Protein AF-A0A9P5NKL4-F1 (afdb_monomer_lite)

Secondary structure (DSSP, 8-state):
-HHHHHT--STT--HHHHHHHHHHHHS--GGGTTS-GGG---TTTB-----SSSS--HHHHHHHHHHHHTT-EE--SEE-HHHHHHSB-TTBTTS-THHHHHHTT-HHHHHHHHTS---BHHHHHHHHHGGG-TT--SSTT--SHHHHHHHSTTT--S-HHHHHHHHHHHHTTS-GGG-TT---HHHHHGGG------------EE-S-GGGGEE----

Structure (mmCIF, N/CA/C/O backbone):
data_AF-A0A9P5NKL4-F1
#
_entry.id   AF-A0A9P5NKL4-F1
#
loop_
_atom_site.group_PDB
_atom_site.id
_atom_site.type_symbol
_atom_site.label_atom_id
_atom_site.label_alt_id
_atom_site.label_comp_id
_atom_site.label_asym_id
_atom_site.label_entity_id
_atom_site.label_seq_id
_atom_site.pdbx_PDB_ins_code
_atom_site.Cartn_x
_atom_site.Cartn_y
_atom_site.Cartn_z
_atom_site.occupancy
_atom_site.B_iso_or_equiv
_atom_site.auth_seq_id
_atom_site.auth_comp_id
_atom_site.auth_asym_id
_atom_site.auth_atom_id
_atom_site.pdbx_PDB_model_num
ATOM 1 N N . MET A 1 1 ? -14.121 -7.138 21.836 1.00 72.50 1 MET A N 1
ATOM 2 C CA . MET A 1 1 ? -13.720 -5.715 21.702 1.00 72.50 1 MET A CA 1
ATOM 3 C C . MET A 1 1 ? -13.720 -5.328 20.224 1.00 72.50 1 MET A C 1
ATOM 5 O O . MET A 1 1 ? -13.020 -5.976 19.454 1.00 72.50 1 MET A O 1
ATOM 9 N N . TRP A 1 2 ? -14.503 -4.320 19.819 1.00 85.94 2 TRP A N 1
ATOM 10 C CA . TRP A 1 2 ? -14.729 -3.972 18.401 1.00 85.94 2 TRP A CA 1
ATOM 11 C C . TRP A 1 2 ? -13.451 -3.556 17.661 1.00 85.94 2 TRP A C 1
ATOM 13 O O . TRP A 1 2 ? -13.196 -4.057 16.573 1.00 85.94 2 TRP A O 1
ATOM 23 N N . LEU A 1 3 ? -12.602 -2.720 18.273 1.00 88.06 3 LEU A N 1
ATOM 24 C CA . LEU A 1 3 ? -11.351 -2.270 17.648 1.00 88.06 3 LEU A CA 1
ATOM 25 C C . LEU A 1 3 ? -10.392 -3.437 17.356 1.00 88.06 3 LEU A C 1
ATOM 27 O O . LEU A 1 3 ? -9.901 -3.548 16.242 1.00 88.06 3 LEU A O 1
ATOM 31 N N . LYS A 1 4 ? -10.195 -4.365 18.304 1.00 88.31 4 LYS A N 1
ATOM 32 C CA . LYS A 1 4 ? -9.363 -5.566 18.086 1.00 88.31 4 LYS A CA 1
ATOM 33 C C . LYS A 1 4 ? -9.866 -6.400 16.904 1.00 88.31 4 LYS A C 1
ATOM 35 O O . LYS A 1 4 ? -9.080 -6.883 16.104 1.00 88.31 4 LYS A O 1
ATOM 40 N N . SER A 1 5 ? -11.184 -6.552 16.795 1.00 90.62 5 SER A N 1
ATOM 41 C CA . SER A 1 5 ? -11.809 -7.311 15.713 1.00 90.62 5 SER A CA 1
ATOM 42 C C . SER A 1 5 ? -11.721 -6.591 14.359 1.00 90.62 5 SER A C 1
ATOM 44 O O . SER A 1 5 ? -11.570 -7.260 13.344 1.00 90.62 5 SER A O 1
ATOM 46 N N . TYR A 1 6 ? -11.748 -5.253 14.342 1.00 92.19 6 TYR A N 1
ATOM 47 C CA . TYR A 1 6 ? -11.542 -4.441 13.136 1.00 92.19 6 TYR A CA 1
ATOM 48 C C . TYR A 1 6 ? -10.116 -4.543 12.580 1.00 92.19 6 TYR A C 1
ATOM 50 O O . TYR A 1 6 ? -9.931 -4.611 11.365 1.00 92.19 6 TYR A O 1
ATOM 58 N N . LEU A 1 7 ? -9.124 -4.564 13.476 1.00 91.38 7 LEU A N 1
ATOM 59 C CA . LEU A 1 7 ? -7.700 -4.648 13.140 1.00 91.38 7 LEU A CA 1
ATOM 60 C C . LEU A 1 7 ? -7.249 -6.058 12.750 1.00 91.38 7 LEU A C 1
ATOM 62 O O . LEU A 1 7 ? -6.096 -6.235 12.374 1.00 91.38 7 LEU A O 1
ATOM 66 N N . ASN A 1 8 ? -8.130 -7.060 12.816 1.00 90.50 8 ASN A N 1
ATOM 67 C CA . ASN A 1 8 ? -7.831 -8.364 12.248 1.00 90.50 8 ASN A CA 1
ATOM 68 C C . ASN A 1 8 ? -7.873 -8.253 10.718 1.00 90.50 8 ASN A C 1
ATOM 70 O O . ASN A 1 8 ? -8.951 -8.205 10.127 1.00 90.50 8 ASN A O 1
ATOM 74 N N . LEU A 1 9 ? -6.696 -8.166 10.098 1.00 89.62 9 LEU A N 1
ATOM 75 C CA . LEU A 1 9 ? -6.522 -8.059 8.648 1.00 89.62 9 LEU A CA 1
ATOM 76 C C . LEU A 1 9 ? -6.227 -9.418 7.988 1.00 89.62 9 LEU A C 1
ATOM 78 O O . LEU A 1 9 ? -5.872 -9.461 6.815 1.00 89.62 9 LEU A O 1
ATOM 82 N N . GLY A 1 10 ? -6.366 -10.516 8.737 1.00 86.44 10 GLY A N 1
ATOM 83 C CA . GLY A 1 10 ? -6.168 -11.880 8.253 1.00 86.44 10 GLY A CA 1
ATOM 84 C C . GLY A 1 10 ? -7.418 -12.514 7.619 1.00 86.44 10 GLY A C 1
ATOM 85 O O . GLY A 1 10 ? -8.435 -11.849 7.419 1.00 86.44 10 GLY A O 1
ATOM 86 N N . PRO A 1 11 ? -7.388 -13.830 7.338 1.00 84.75 11 PRO A N 1
ATOM 87 C CA . PRO A 1 11 ? -8.492 -14.543 6.684 1.00 84.75 11 PRO A CA 1
ATOM 88 C C . PRO A 1 11 ? -9.769 -14.593 7.534 1.00 84.75 11 PRO A C 1
ATOM 90 O O . PRO A 1 11 ? -10.872 -14.671 7.007 1.00 84.75 11 PRO A O 1
ATOM 93 N N . THR A 1 12 ? -9.646 -14.486 8.858 1.00 87.88 12 THR A N 1
ATOM 94 C CA . THR A 1 12 ? -10.783 -14.452 9.790 1.00 87.88 12 THR A CA 1
ATOM 95 C C . THR A 1 12 ? -11.335 -13.034 9.989 1.00 87.88 12 THR A C 1
ATOM 97 O O . THR A 1 12 ? -11.923 -12.733 11.033 1.00 87.88 12 THR A O 1
ATOM 100 N N . ARG A 1 13 ? -11.081 -12.119 9.044 1.00 91.06 13 ARG A N 1
ATOM 101 C CA . ARG A 1 13 ? -11.544 -10.734 9.120 1.00 91.06 13 ARG A CA 1
ATOM 102 C C . ARG A 1 13 ? -13.072 -10.685 9.033 1.00 91.06 13 ARG A C 1
ATOM 104 O O . ARG A 1 13 ? -13.652 -11.212 8.085 1.00 91.06 13 ARG A O 1
ATOM 111 N N . PRO A 1 14 ? -13.757 -10.043 9.991 1.00 93.06 14 PRO A N 1
ATOM 112 C CA . PRO A 1 14 ? -15.211 -10.025 9.992 1.00 93.06 14 PRO A CA 1
ATOM 113 C C . PRO A 1 14 ? -15.770 -9.122 8.884 1.00 93.06 14 PRO A C 1
ATOM 115 O O . PRO A 1 14 ? -15.261 -8.029 8.634 1.00 93.06 14 PRO A O 1
ATOM 118 N N . ILE A 1 15 ? -16.894 -9.532 8.289 1.00 92.75 15 ILE A N 1
ATOM 119 C CA . ILE A 1 15 ? -17.558 -8.814 7.184 1.00 92.75 15 ILE A CA 1
ATOM 120 C C . ILE A 1 15 ? -17.882 -7.360 7.555 1.00 92.75 15 ILE A C 1
ATOM 122 O O . ILE A 1 15 ? -17.688 -6.452 6.750 1.00 92.75 15 ILE A O 1
ATOM 126 N N . TRP A 1 16 ? -18.318 -7.102 8.793 1.00 93.62 16 TRP A N 1
ATOM 127 C CA . TRP A 1 16 ? -18.639 -5.741 9.231 1.00 93.62 16 TRP A CA 1
ATOM 128 C C . TRP A 1 16 ? -17.426 -4.798 9.172 1.00 93.62 16 TRP A C 1
ATOM 130 O O . TRP A 1 16 ? -17.611 -3.600 8.971 1.00 93.62 16 TRP A O 1
ATOM 140 N N . ALA A 1 17 ? -16.195 -5.309 9.319 1.00 93.62 17 ALA A N 1
ATOM 141 C CA . ALA A 1 17 ? -14.984 -4.496 9.216 1.00 93.62 17 ALA A CA 1
ATOM 142 C C . ALA A 1 17 ? -14.711 -4.075 7.766 1.00 93.62 17 ALA A C 1
ATOM 144 O O . ALA A 1 17 ? -14.284 -2.946 7.541 1.00 93.62 17 ALA A O 1
ATOM 145 N N . LEU A 1 18 ? -15.037 -4.930 6.790 1.00 91.81 18 LEU A N 1
ATOM 146 C CA . LEU A 1 18 ? -14.994 -4.583 5.365 1.00 91.81 18 LEU A CA 1
ATOM 147 C C . LEU A 1 18 ? -16.028 -3.498 5.032 1.00 91.81 18 LEU A C 1
ATOM 149 O O . LEU A 1 18 ? -15.727 -2.531 4.335 1.00 91.81 18 LEU A O 1
ATOM 153 N N . VAL A 1 19 ? -17.236 -3.612 5.595 1.00 92.62 19 VAL A N 1
ATOM 154 C CA . VAL A 1 19 ? -18.270 -2.570 5.470 1.00 92.62 19 VAL A CA 1
ATOM 155 C C . VAL A 1 19 ? -17.802 -1.266 6.118 1.00 92.62 19 VAL A C 1
ATOM 157 O O . VAL A 1 19 ? -17.993 -0.189 5.553 1.00 92.62 19 VAL A O 1
ATOM 160 N N . ALA A 1 20 ? -17.155 -1.342 7.283 1.00 92.62 20 ALA A N 1
ATOM 161 C CA . ALA A 1 20 ? -16.597 -0.172 7.945 1.00 92.62 20 ALA A CA 1
ATOM 162 C C . ALA A 1 20 ? -15.514 0.509 7.093 1.00 92.62 20 ALA A C 1
ATOM 164 O O . ALA A 1 20 ? -15.568 1.729 6.952 1.00 92.62 20 ALA A O 1
ATOM 165 N N . ASP A 1 21 ? -14.600 -0.246 6.474 1.00 92.38 21 ASP A N 1
ATOM 166 C CA . ASP A 1 21 ? -13.607 0.302 5.536 1.00 92.38 21 ASP A CA 1
ATOM 167 C C . ASP A 1 21 ? -14.282 1.053 4.384 1.00 92.38 21 ASP A C 1
ATOM 169 O O . ASP A 1 21 ? -13.932 2.202 4.117 1.00 92.38 21 ASP A O 1
ATOM 173 N N . ALA A 1 22 ? -15.301 0.459 3.755 1.00 90.88 22 ALA A N 1
ATOM 174 C CA . ALA A 1 22 ? -16.032 1.094 2.659 1.00 90.88 22 ALA A CA 1
ATOM 175 C C . ALA A 1 22 ? -16.729 2.397 3.094 1.00 90.88 22 ALA A C 1
ATOM 177 O O . ALA A 1 22 ? -16.680 3.409 2.386 1.00 90.88 22 ALA A O 1
ATOM 178 N N . LEU A 1 23 ? -17.341 2.409 4.283 1.00 91.31 23 LEU A N 1
ATOM 179 C CA . LEU A 1 23 ? -17.976 3.606 4.843 1.00 91.31 23 LEU A CA 1
ATOM 180 C C . LEU A 1 23 ? -16.952 4.710 5.140 1.00 91.31 23 LEU A C 1
ATOM 182 O O . LEU A 1 23 ? -17.201 5.878 4.828 1.00 91.31 23 LEU A O 1
ATOM 186 N N . ILE A 1 24 ? -15.795 4.348 5.701 1.00 91.12 24 ILE A N 1
ATOM 187 C CA . ILE A 1 24 ? -14.698 5.285 5.970 1.00 91.12 24 ILE A CA 1
ATOM 188 C C . ILE A 1 24 ? -14.129 5.832 4.651 1.00 91.12 24 ILE A C 1
ATOM 190 O O . ILE A 1 24 ? -13.928 7.037 4.514 1.00 91.12 24 ILE A O 1
ATOM 194 N N . ALA A 1 25 ? -13.926 4.972 3.652 1.00 90.06 25 ALA A N 1
ATOM 195 C CA . ALA A 1 25 ? -13.400 5.344 2.342 1.00 90.06 25 ALA A CA 1
ATOM 196 C C . ALA A 1 25 ? -14.330 6.299 1.572 1.00 90.06 25 ALA A C 1
ATOM 198 O O . ALA A 1 25 ? -13.854 7.185 0.850 1.00 90.06 25 ALA A O 1
ATOM 199 N N . THR A 1 26 ? -15.646 6.140 1.741 1.00 88.19 26 THR A N 1
ATOM 200 C CA . THR A 1 26 ? -16.671 6.960 1.076 1.00 88.19 26 THR A CA 1
ATOM 201 C C . THR A 1 26 ? -16.794 8.351 1.702 1.00 88.19 26 THR A C 1
ATOM 203 O O . THR A 1 26 ? -17.019 9.333 0.994 1.00 88.19 26 THR A O 1
ATOM 206 N N . ASN A 1 27 ? -16.620 8.473 3.022 1.00 87.56 27 ASN A N 1
ATOM 207 C CA . ASN A 1 27 ? -16.827 9.733 3.740 1.00 87.56 27 ASN A CA 1
ATOM 208 C C . ASN A 1 27 ? -15.593 10.653 3.699 1.00 87.56 27 ASN A C 1
ATOM 210 O O . ASN A 1 27 ? -15.040 11.023 4.733 1.00 87.56 27 ASN A O 1
ATOM 214 N N . GLN A 1 28 ? -15.135 11.029 2.507 1.00 83.25 28 GLN A N 1
ATOM 215 C CA . GLN A 1 28 ? -13.923 11.835 2.342 1.00 83.25 28 GLN A CA 1
ATOM 216 C C . GLN A 1 28 ? -14.157 13.345 2.555 1.00 83.25 28 GLN A C 1
ATOM 218 O O . GLN A 1 28 ? -15.188 13.876 2.137 1.00 83.25 28 GLN A O 1
ATOM 223 N N . PRO A 1 29 ? -13.201 14.068 3.167 1.00 84.88 29 PRO A N 1
ATOM 224 C CA . PRO A 1 29 ? -13.222 15.524 3.197 1.00 84.88 29 PRO A CA 1
ATOM 225 C C . PRO A 1 29 ? -12.874 16.097 1.815 1.00 84.88 29 PRO A C 1
ATOM 227 O O . PRO A 1 29 ? -12.212 15.448 1.003 1.00 84.88 29 PRO A O 1
ATOM 230 N N . THR A 1 30 ? -13.246 17.354 1.566 1.00 82.25 30 THR A N 1
ATOM 231 C CA . THR A 1 30 ? -12.972 18.048 0.293 1.00 82.25 30 THR A CA 1
ATOM 232 C C . THR A 1 30 ? -11.483 18.052 -0.074 1.00 82.25 30 THR A C 1
ATOM 234 O O . THR A 1 30 ? -11.142 17.961 -1.250 1.00 82.25 30 THR A O 1
ATOM 237 N N . SER A 1 31 ? -10.591 18.086 0.922 1.00 81.50 31 SER A N 1
ATOM 238 C CA . SER A 1 31 ? -9.135 18.045 0.730 1.00 81.50 31 SER A CA 1
ATOM 239 C C . SER A 1 31 ? -8.618 16.741 0.112 1.00 81.50 31 SER A C 1
ATOM 241 O O . SER A 1 31 ? -7.522 16.729 -0.440 1.00 81.50 31 SER A O 1
ATOM 243 N N . GLU A 1 32 ? -9.383 15.650 0.194 1.00 83.56 32 GLU A N 1
ATOM 244 C CA . GLU A 1 32 ? -9.007 14.326 -0.319 1.00 83.56 32 GLU A CA 1
ATOM 245 C C . GLU A 1 32 ? -9.878 13.888 -1.505 1.00 83.56 32 GLU A C 1
ATOM 247 O O . GLU A 1 32 ? -9.898 12.715 -1.862 1.00 83.56 32 GLU A O 1
ATOM 252 N N . ARG A 1 33 ? -10.580 14.821 -2.165 1.00 79.38 33 ARG A N 1
ATOM 253 C CA . ARG A 1 33 ? -11.493 14.516 -3.283 1.00 79.38 33 ARG A CA 1
ATOM 254 C C . ARG A 1 33 ? -10.823 13.790 -4.458 1.00 79.38 33 ARG A C 1
ATOM 256 O O . ARG A 1 33 ? -11.497 13.065 -5.181 1.00 79.38 33 ARG A O 1
ATOM 263 N N . ASN A 1 34 ? -9.515 13.974 -4.624 1.00 80.94 34 ASN A N 1
ATOM 264 C CA . ASN A 1 34 ? -8.726 13.367 -5.698 1.00 80.94 34 ASN A CA 1
ATOM 265 C C . ASN A 1 34 ? -8.246 11.940 -5.376 1.00 80.94 34 ASN A C 1
ATOM 267 O O . ASN A 1 34 ? -7.600 11.320 -6.215 1.00 80.94 34 ASN A O 1
ATOM 27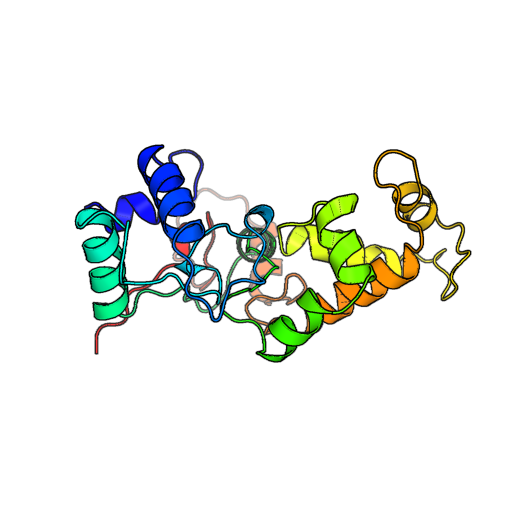1 N N . VAL A 1 35 ? -8.512 11.425 -4.169 1.00 84.94 35 VAL A N 1
ATOM 272 C CA . VAL A 1 35 ? -8.164 10.049 -3.796 1.00 84.94 35 VAL A CA 1
ATOM 273 C C . VAL A 1 35 ? -9.232 9.104 -4.347 1.00 84.94 35 VAL A C 1
ATOM 275 O O . VAL A 1 35 ? -10.360 9.071 -3.850 1.00 84.94 35 VAL A O 1
ATOM 278 N N . GLU A 1 36 ? -8.872 8.325 -5.364 1.00 84.56 36 GLU A N 1
ATOM 279 C CA . GLU A 1 36 ? -9.750 7.312 -5.963 1.00 84.56 36 GLU A CA 1
ATOM 280 C C . GLU A 1 36 ? -10.193 6.272 -4.921 1.00 84.56 36 GLU A C 1
ATOM 282 O O . GLU A 1 36 ? -9.462 5.948 -3.986 1.00 84.56 36 GLU A O 1
ATOM 287 N N . SER A 1 37 ? -11.410 5.744 -5.054 1.00 83.62 37 SER A N 1
ATOM 288 C CA . SER A 1 37 ? -11.953 4.750 -4.118 1.00 83.62 37 SER A CA 1
ATOM 289 C C . SER A 1 37 ? -11.225 3.409 -4.185 1.00 83.62 37 SER A C 1
ATOM 291 O O . SER A 1 37 ? -11.080 2.752 -3.163 1.00 83.62 37 SER A O 1
ATOM 293 N N . GLU A 1 38 ? -10.734 3.024 -5.363 1.00 85.19 38 GLU A N 1
ATOM 294 C CA . GLU A 1 38 ? -10.111 1.717 -5.626 1.00 85.19 38 GLU A CA 1
ATOM 295 C C . GLU A 1 38 ? -8.777 1.514 -4.899 1.00 85.19 38 GLU A C 1
ATOM 297 O O . GLU A 1 38 ? -8.385 0.382 -4.622 1.00 85.19 38 GLU A O 1
ATOM 302 N N . VAL A 1 39 ? -8.091 2.609 -4.560 1.00 88.12 39 VAL A N 1
ATOM 303 C CA . VAL A 1 39 ? -6.813 2.574 -3.835 1.00 88.12 39 VAL A CA 1
ATOM 304 C C . VAL A 1 39 ? -6.986 2.654 -2.318 1.00 88.12 39 VAL A C 1
ATOM 306 O O . VAL A 1 39 ? -6.003 2.552 -1.582 1.00 88.12 39 VAL A O 1
ATOM 309 N N . LYS A 1 40 ? -8.212 2.871 -1.827 1.00 90.25 40 LYS A N 1
ATOM 310 C CA . LYS A 1 40 ? -8.501 2.956 -0.393 1.00 90.25 40 LYS A CA 1
ATOM 311 C C . LYS A 1 40 ? -8.676 1.548 0.159 1.00 90.25 40 LYS A C 1
ATOM 313 O O . LYS A 1 40 ? -9.568 0.816 -0.254 1.00 90.25 40 LYS A O 1
ATOM 318 N N . PHE A 1 41 ? -7.819 1.192 1.104 1.00 90.38 41 PHE A N 1
ATOM 319 C CA . PHE A 1 41 ? -7.800 -0.110 1.751 1.00 90.38 41 PHE A CA 1
ATOM 320 C C . PHE A 1 41 ? -8.174 0.021 3.228 1.00 90.38 41 PHE A C 1
ATOM 322 O O . PHE A 1 41 ? -9.341 -0.101 3.586 1.00 90.38 41 PHE A O 1
ATOM 329 N N . ASN A 1 42 ? -7.203 0.330 4.087 1.00 92.38 42 ASN A N 1
ATOM 330 C CA . ASN A 1 42 ? -7.414 0.494 5.518 1.00 92.38 42 ASN A CA 1
ATOM 331 C C . ASN A 1 42 ? -6.962 1.884 5.960 1.00 92.38 42 ASN A C 1
ATOM 333 O O . ASN A 1 42 ? -5.866 2.332 5.624 1.00 92.38 42 ASN A O 1
ATOM 337 N N . TYR A 1 43 ? -7.796 2.533 6.769 1.00 91.50 43 TYR A N 1
ATOM 338 C CA . TYR A 1 43 ? -7.556 3.892 7.245 1.00 91.50 43 TYR A CA 1
ATOM 339 C C . TYR A 1 43 ? -6.273 4.042 8.077 1.00 91.50 43 TYR A C 1
ATOM 341 O O . TYR A 1 43 ? -5.639 5.089 8.023 1.00 91.50 43 TYR A O 1
ATOM 349 N N . PHE A 1 44 ? -5.870 3.021 8.840 1.00 93.31 44 PHE A N 1
ATOM 350 C CA . PHE A 1 44 ? -4.682 3.101 9.698 1.00 93.31 44 PHE A CA 1
ATOM 351 C C . PHE A 1 44 ? -3.376 2.745 8.978 1.00 93.31 44 PHE A C 1
ATOM 353 O O . PHE A 1 44 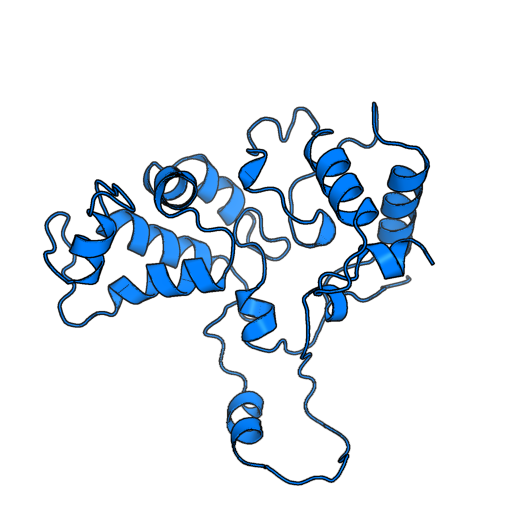? -2.302 3.049 9.489 1.00 93.31 44 PHE A O 1
ATOM 360 N N . LEU A 1 45 ? -3.457 2.123 7.798 1.00 94.06 45 LEU A N 1
ATOM 361 C CA . LEU A 1 45 ? -2.292 1.779 6.973 1.00 94.06 45 LEU A CA 1
ATOM 362 C C . LEU A 1 45 ? -1.990 2.833 5.900 1.00 94.06 45 LEU A C 1
ATOM 364 O O . LEU A 1 45 ? -0.994 2.736 5.185 1.00 94.06 45 LEU A O 1
ATOM 368 N N . GLN A 1 46 ? -2.856 3.838 5.760 1.00 93.75 46 GLN A N 1
ATOM 369 C CA . GLN A 1 46 ? -2.753 4.860 4.728 1.00 93.75 46 GLN A CA 1
ATOM 370 C C . GLN A 1 46 ? -2.884 6.273 5.311 1.00 93.75 46 GLN A C 1
ATOM 372 O O . GLN A 1 46 ? -3.400 6.493 6.399 1.00 93.75 46 GLN A O 1
ATOM 377 N N . SER A 1 47 ? -2.388 7.259 4.571 1.00 91.00 47 SER A N 1
ATOM 378 C CA . SER A 1 47 ? -2.265 8.659 4.991 1.00 91.00 47 SER A CA 1
ATOM 379 C C . SER A 1 47 ? -3.451 9.543 4.586 1.00 91.00 47 SER A C 1
ATOM 381 O O . SER A 1 47 ? -3.540 10.690 5.040 1.00 91.00 47 SER A O 1
ATOM 383 N N . TRP A 1 48 ? -4.371 9.044 3.750 1.00 90.81 48 TRP A N 1
ATOM 384 C CA . TRP A 1 48 ? -5.591 9.773 3.396 1.00 90.81 48 TRP A CA 1
ATOM 385 C C . TRP A 1 48 ? -6.509 9.928 4.616 1.00 90.81 48 TRP A C 1
ATOM 387 O O . TRP A 1 48 ? -6.450 9.173 5.585 1.00 90.81 48 TRP A O 1
ATOM 397 N N . LYS A 1 49 ? -7.350 10.963 4.598 1.00 88.50 49 LYS A N 1
ATOM 398 C CA . LYS A 1 49 ? -8.212 11.318 5.730 1.00 88.50 49 LYS A CA 1
ATOM 399 C C . LYS A 1 49 ? -9.671 11.008 5.429 1.00 88.50 49 LYS A C 1
ATOM 401 O O . LYS A 1 49 ? -10.132 11.174 4.305 1.00 88.50 49 LYS A O 1
ATOM 406 N N . THR A 1 50 ? -10.402 10.626 6.471 1.00 86.94 50 THR A N 1
ATOM 407 C CA . THR A 1 50 ? -11.865 10.551 6.464 1.00 86.94 50 THR A CA 1
ATOM 408 C C . THR A 1 50 ? -12.440 11.763 7.184 1.00 86.94 50 THR A C 1
ATOM 410 O O . THR A 1 50 ? -11.904 12.212 8.202 1.00 86.94 50 THR A O 1
ATOM 413 N N . SER A 1 51 ? -13.556 12.283 6.684 1.00 84.06 51 SER A N 1
ATOM 414 C CA . SER A 1 51 ? -14.335 13.292 7.385 1.00 84.06 51 SER A CA 1
ATOM 415 C C . SER A 1 51 ? -14.906 12.687 8.667 1.00 84.06 51 SER A C 1
ATOM 417 O O . SER A 1 51 ? -15.403 11.562 8.676 1.00 84.06 51 SER A O 1
ATOM 419 N N . GLN A 1 52 ? -14.837 13.446 9.761 1.00 74.19 52 GLN A N 1
ATOM 420 C CA . GLN A 1 52 ? -15.448 13.102 11.055 1.00 74.19 52 GLN A CA 1
ATOM 421 C C . GLN A 1 52 ? -16.866 13.683 11.204 1.00 74.19 52 GLN A C 1
ATOM 423 O O . GLN A 1 52 ? -17.537 13.486 12.226 1.00 74.19 52 GLN A O 1
ATOM 428 N N . VAL A 1 53 ? -17.302 14.421 10.182 1.00 68.25 53 VAL A N 1
ATOM 429 C CA . VAL A 1 53 ? -18.599 15.085 10.062 1.00 68.25 53 VAL A CA 1
ATOM 430 C C . VAL A 1 53 ? -19.359 14.407 8.916 1.00 68.25 53 VAL A C 1
ATOM 432 O O . VAL A 1 53 ? -18.773 14.144 7.864 1.00 68.25 53 VAL A O 1
ATOM 435 N N . GLY A 1 54 ? -20.640 14.086 9.114 1.00 69.69 54 GLY A N 1
ATOM 436 C CA . GLY A 1 54 ? -21.495 13.491 8.077 1.00 69.69 54 GLY A CA 1
ATOM 437 C C . GLY A 1 54 ? -21.920 12.041 8.339 1.00 69.69 54 GLY A C 1
ATOM 438 O O . GLY A 1 54 ? -22.158 11.655 9.481 1.00 69.69 54 GLY A O 1
ATOM 439 N N . LYS A 1 55 ? -22.045 11.253 7.260 1.00 74.06 55 LYS A N 1
ATOM 440 C CA . LYS A 1 55 ? -22.747 9.951 7.186 1.00 74.06 55 LYS A CA 1
ATOM 441 C C . LYS A 1 55 ? -22.006 8.759 7.821 1.00 74.06 55 LYS A C 1
ATOM 443 O O . LYS A 1 55 ? -22.331 7.615 7.517 1.00 74.06 55 LYS A O 1
ATOM 448 N N . ILE A 1 56 ? -21.016 8.988 8.686 1.00 86.12 56 ILE A N 1
ATOM 449 C CA . ILE A 1 56 ? -20.353 7.893 9.408 1.00 86.12 56 ILE A CA 1
ATOM 450 C C . ILE A 1 56 ? -21.198 7.494 10.630 1.00 86.12 56 ILE A C 1
ATOM 452 O O . ILE A 1 56 ? -21.500 8.350 11.466 1.00 86.12 56 ILE A O 1
ATOM 456 N N . PRO A 1 57 ? -21.544 6.201 10.788 1.00 89.94 57 PRO A N 1
ATOM 457 C CA . PRO A 1 57 ? -22.213 5.700 11.983 1.00 89.94 57 PRO A CA 1
ATOM 458 C C . PRO A 1 57 ? -21.457 6.038 13.272 1.00 89.94 57 PRO A C 1
ATOM 460 O O . PRO A 1 57 ? -20.226 5.950 13.332 1.00 89.94 57 PRO A O 1
ATOM 463 N N . ARG A 1 58 ? -22.203 6.347 14.343 1.00 89.31 58 ARG A N 1
ATOM 464 C CA . ARG A 1 58 ? -21.638 6.696 15.662 1.00 89.31 58 ARG A CA 1
ATOM 465 C C . ARG A 1 58 ? -20.641 5.649 16.169 1.00 89.31 58 ARG A C 1
ATOM 467 O O . ARG A 1 58 ? -19.615 6.022 16.727 1.00 89.31 58 ARG A O 1
ATOM 474 N N . THR A 1 59 ? -20.895 4.366 15.913 1.00 89.62 59 THR A N 1
ATOM 475 C CA . THR A 1 59 ? -20.015 3.252 16.299 1.00 89.62 59 THR A CA 1
ATOM 476 C C . THR A 1 59 ? -18.640 3.328 15.633 1.00 89.62 59 THR A C 1
ATOM 478 O O . THR A 1 59 ? -17.624 3.200 16.310 1.00 89.62 59 THR A O 1
ATOM 481 N N . ILE A 1 60 ? -18.591 3.591 14.323 1.00 91.06 60 ILE A N 1
ATOM 482 C CA . ILE A 1 60 ? -17.329 3.714 13.573 1.00 91.06 60 ILE A CA 1
ATOM 483 C C . ILE A 1 60 ? -16.582 4.971 14.015 1.00 91.06 60 ILE A C 1
ATOM 485 O O . ILE A 1 60 ? -15.376 4.925 14.242 1.00 91.06 60 ILE A O 1
ATOM 489 N N . LYS A 1 61 ? -17.299 6.082 14.217 1.00 90.50 61 LYS A N 1
ATOM 490 C CA . LYS A 1 61 ? -16.703 7.302 14.773 1.00 90.50 61 LYS A CA 1
ATOM 491 C C . LYS A 1 61 ? -16.072 7.034 16.141 1.00 90.50 61 LYS A C 1
ATOM 493 O O . LYS A 1 61 ? -14.921 7.399 16.352 1.00 90.50 61 LYS A O 1
ATOM 498 N N . GLY A 1 62 ? -16.792 6.338 17.022 1.00 91.00 62 GLY A N 1
ATOM 499 C CA . GLY A 1 62 ? -16.289 5.870 18.312 1.00 91.00 62 GLY A CA 1
ATOM 500 C C . GLY A 1 62 ? -14.991 5.078 18.157 1.00 91.00 62 GLY A C 1
ATOM 501 O O . GLY A 1 62 ? -13.980 5.453 18.741 1.00 91.00 62 GLY A O 1
ATOM 502 N N . LEU A 1 63 ? -14.981 4.070 17.281 1.00 92.12 63 LEU A N 1
ATOM 503 C CA . LEU A 1 63 ? -13.803 3.249 16.988 1.00 92.12 63 LEU A CA 1
ATOM 504 C C . LEU A 1 63 ? -12.589 4.088 16.559 1.00 92.12 63 LEU A C 1
ATOM 506 O O . LEU A 1 63 ? -11.506 3.920 17.120 1.00 92.12 63 LEU A O 1
ATOM 510 N N . LEU A 1 64 ? -12.769 5.023 15.621 1.00 91.50 64 LEU A N 1
ATOM 511 C CA . LEU A 1 64 ? -11.696 5.908 15.156 1.00 91.50 64 LEU A CA 1
ATOM 512 C C . LEU A 1 64 ? -11.202 6.849 16.262 1.00 91.50 64 LEU A C 1
ATOM 514 O O . LEU A 1 64 ? -9.997 7.061 16.403 1.00 91.50 64 LEU A O 1
ATOM 518 N N . THR A 1 65 ? -12.112 7.398 17.072 1.00 91.12 65 THR A N 1
ATOM 519 C CA . THR A 1 65 ? -11.741 8.261 18.204 1.00 91.12 65 THR A CA 1
ATOM 520 C C . THR A 1 65 ? -10.992 7.497 19.289 1.00 91.12 65 THR A C 1
ATOM 522 O O . THR A 1 65 ? -10.009 8.013 19.811 1.00 91.12 65 THR A O 1
ATOM 525 N N . THR A 1 66 ? -11.391 6.257 19.586 1.00 91.75 66 THR A N 1
ATOM 526 C CA . THR A 1 66 ? -10.686 5.376 20.521 1.00 91.75 66 THR A CA 1
ATOM 527 C C . THR A 1 66 ? -9.290 5.061 20.001 1.00 91.75 66 THR A C 1
ATOM 529 O O . THR A 1 66 ? -8.322 5.276 20.718 1.00 91.75 66 THR A O 1
ATOM 532 N N . ALA A 1 67 ? -9.163 4.633 18.743 1.00 92.19 67 ALA A N 1
ATOM 533 C CA . ALA A 1 67 ? -7.862 4.353 18.141 1.00 92.19 67 ALA A CA 1
ATOM 534 C C . ALA A 1 67 ? -6.924 5.570 18.205 1.00 92.19 67 ALA A C 1
ATOM 536 O O . ALA A 1 67 ? -5.771 5.435 18.600 1.00 92.19 67 ALA A O 1
ATOM 537 N N . LYS A 1 68 ? -7.438 6.772 17.906 1.00 90.81 68 LYS A N 1
ATOM 538 C CA . LYS A 1 68 ? -6.668 8.018 18.017 1.00 90.81 68 LYS A CA 1
ATOM 539 C C . LYS A 1 68 ? -6.280 8.341 19.464 1.00 90.81 68 LYS A C 1
ATOM 541 O O . LYS A 1 68 ? -5.143 8.727 19.698 1.00 90.81 68 LYS A O 1
ATOM 546 N N . LYS A 1 69 ? -7.207 8.192 20.418 1.00 91.88 69 LYS A N 1
ATOM 547 C CA . LYS A 1 69 ? -6.966 8.448 21.850 1.00 91.88 69 LYS A CA 1
ATOM 548 C C . LYS A 1 69 ? -5.831 7.581 22.397 1.00 91.88 69 LYS A C 1
ATOM 550 O O . LYS A 1 69 ? -5.049 8.054 23.204 1.00 91.88 69 LYS A O 1
ATOM 555 N N . PHE A 1 70 ? -5.763 6.330 21.955 1.00 91.44 70 PHE A N 1
ATOM 556 C CA . PHE A 1 70 ? -4.761 5.355 22.382 1.00 91.44 70 PHE A CA 1
ATOM 557 C C . PHE A 1 70 ? -3.534 5.303 21.450 1.00 91.44 70 PHE A C 1
ATOM 559 O O . PHE A 1 70 ? -2.788 4.329 21.478 1.00 91.44 70 PHE A O 1
ATOM 566 N N . GLY A 1 71 ? -3.347 6.297 20.573 1.00 91.00 71 GLY A N 1
ATOM 567 C CA . GLY A 1 71 ? -2.163 6.375 19.711 1.00 91.00 71 GLY A CA 1
ATOM 568 C C . GLY A 1 71 ? -1.944 5.139 18.832 1.00 91.00 71 GLY A C 1
ATOM 569 O O . GLY A 1 71 ? -0.802 4.766 18.580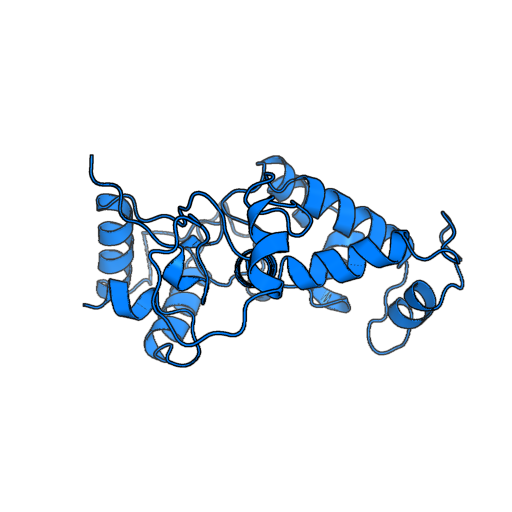 1.00 91.00 71 GLY A O 1
ATOM 570 N N . LEU A 1 72 ? -3.019 4.468 18.402 1.00 93.00 72 LEU A N 1
ATOM 571 C CA . LEU A 1 72 ? -2.924 3.237 17.624 1.00 93.00 72 LEU A CA 1
ATOM 572 C C . LEU A 1 72 ? -2.205 3.494 16.293 1.00 93.00 72 LEU A C 1
ATOM 574 O O . LEU A 1 72 ? -2.694 4.270 15.468 1.00 93.00 72 LEU A O 1
ATOM 578 N N . ARG A 1 73 ? -1.097 2.789 16.057 1.00 92.25 73 ARG A N 1
ATOM 579 C CA . ARG A 1 73 ? -0.361 2.831 14.785 1.00 92.25 73 ARG A CA 1
ATOM 580 C C . ARG A 1 73 ? 0.393 1.524 14.514 1.00 92.25 73 ARG A C 1
ATOM 582 O O . ARG A 1 73 ? 0.684 0.799 15.469 1.00 92.25 73 ARG A O 1
ATOM 589 N N . PRO A 1 74 ? 0.697 1.199 13.245 1.00 91.75 74 PRO A N 1
ATOM 590 C CA . PRO A 1 74 ? 1.634 0.131 12.915 1.00 91.75 74 PRO A CA 1
ATOM 591 C C . PRO A 1 74 ? 3.012 0.457 13.499 1.00 91.75 74 PRO A C 1
ATOM 593 O O . PRO A 1 74 ? 3.621 1.456 13.130 1.00 91.75 74 PRO A O 1
ATOM 596 N N . GLU A 1 75 ? 3.509 -0.359 14.423 1.00 91.69 75 GLU A N 1
ATOM 597 C CA . GLU A 1 75 ? 4.814 -0.155 15.046 1.00 91.69 75 GLU A CA 1
ATOM 598 C C . GLU A 1 75 ? 5.491 -1.494 15.347 1.00 91.69 75 GLU A C 1
ATOM 600 O O . GLU A 1 75 ? 4.875 -2.458 15.799 1.00 91.69 75 GLU A O 1
ATOM 605 N N . GLY A 1 76 ? 6.796 -1.533 15.117 1.00 87.62 76 GLY A N 1
ATOM 606 C CA . GLY A 1 76 ? 7.640 -2.704 15.288 1.00 87.62 76 GLY A CA 1
ATOM 607 C C . GLY A 1 76 ? 9.100 -2.331 15.104 1.00 87.62 76 GLY A C 1
ATOM 608 O O . GLY A 1 76 ? 9.398 -1.280 14.538 1.00 87.62 76 GLY A O 1
ATOM 609 N N . LEU A 1 77 ? 10.015 -3.164 15.584 1.00 85.75 77 LEU A N 1
ATOM 610 C CA . LEU A 1 77 ? 11.440 -2.952 15.326 1.00 85.75 77 LEU A CA 1
ATOM 611 C C . LEU A 1 77 ? 11.808 -3.467 13.937 1.00 85.75 77 LEU A C 1
ATOM 613 O O . LEU A 1 77 ? 12.381 -2.725 13.143 1.00 85.75 77 LEU A O 1
ATOM 617 N N . ILE A 1 78 ? 11.409 -4.704 13.635 1.00 88.75 78 ILE A N 1
ATOM 618 C CA . ILE A 1 78 ? 11.631 -5.356 12.346 1.00 88.75 78 ILE A CA 1
ATOM 619 C C . ILE A 1 78 ? 10.328 -6.032 11.914 1.00 88.75 78 ILE A C 1
ATOM 621 O O . ILE A 1 78 ? 9.645 -6.661 12.725 1.00 88.75 78 ILE A O 1
ATOM 625 N N . PHE A 1 79 ? 9.978 -5.898 10.637 1.00 91.00 79 PHE A N 1
ATOM 626 C CA . PHE A 1 79 ? 8.846 -6.593 10.030 1.00 91.00 79 PHE A CA 1
ATOM 627 C C . PHE A 1 79 ? 9.354 -7.597 9.007 1.00 91.00 79 PHE A C 1
ATOM 629 O O . PHE A 1 79 ? 10.203 -7.259 8.181 1.00 91.00 79 PHE A O 1
ATOM 636 N N . SER A 1 80 ? 8.771 -8.789 9.031 1.00 90.94 80 SER A N 1
ATOM 637 C CA . SER A 1 80 ? 8.965 -9.800 7.992 1.00 90.94 80 SER A CA 1
ATOM 638 C C . SER A 1 80 ? 8.691 -9.248 6.588 1.00 90.94 80 SER A C 1
ATOM 640 O O . SER A 1 80 ? 7.915 -8.295 6.405 1.00 90.94 80 SER A O 1
ATOM 642 N N . LYS A 1 81 ? 9.334 -9.841 5.577 1.00 91.31 81 LYS A N 1
ATOM 643 C CA . LYS A 1 81 ? 9.142 -9.452 4.175 1.00 91.31 81 LYS A CA 1
ATOM 644 C C . LYS A 1 81 ? 7.678 -9.580 3.754 1.00 91.31 81 LYS A C 1
ATOM 646 O O . LYS A 1 81 ? 7.172 -8.704 3.059 1.00 91.31 81 LYS A O 1
ATOM 651 N N . GLU A 1 82 ? 6.969 -10.601 4.228 1.00 91.50 82 GLU A N 1
ATOM 652 C CA . GLU A 1 82 ? 5.551 -10.829 3.939 1.00 91.50 82 GLU A CA 1
ATOM 653 C C . GLU A 1 82 ? 4.692 -9.643 4.393 1.00 91.50 82 GLU A C 1
ATOM 655 O O . GLU A 1 82 ? 3.888 -9.119 3.618 1.00 91.50 82 GLU A O 1
ATOM 660 N N . ILE A 1 83 ? 4.908 -9.158 5.623 1.00 93.44 83 ILE A N 1
ATOM 661 C CA . ILE A 1 83 ? 4.203 -7.987 6.154 1.00 93.44 83 ILE A CA 1
ATOM 662 C C . ILE A 1 83 ? 4.530 -6.749 5.321 1.00 93.44 83 ILE A C 1
ATOM 664 O O . ILE A 1 83 ? 3.607 -6.063 4.875 1.00 93.44 83 ILE A O 1
ATOM 668 N N . ARG A 1 84 ? 5.819 -6.482 5.067 1.00 94.75 84 ARG A N 1
ATOM 669 C CA . ARG A 1 84 ? 6.258 -5.324 4.269 1.00 94.75 84 ARG A CA 1
ATOM 670 C C . ARG A 1 84 ? 5.627 -5.336 2.879 1.00 94.75 84 ARG A C 1
ATOM 672 O O . ARG A 1 84 ? 5.065 -4.329 2.462 1.00 94.75 84 ARG A O 1
ATOM 679 N N . CYS A 1 85 ? 5.635 -6.481 2.203 1.00 95.31 85 CYS A N 1
ATOM 680 C CA . CYS A 1 85 ? 5.057 -6.643 0.873 1.00 95.31 85 CYS A CA 1
ATOM 681 C C . CYS A 1 85 ? 3.530 -6.532 0.860 1.00 95.31 85 CYS A C 1
ATOM 683 O O . CYS A 1 85 ? 2.981 -6.047 -0.125 1.00 95.31 85 CYS A O 1
ATOM 685 N N . SER A 1 86 ? 2.842 -6.937 1.931 1.00 95.12 86 SER A N 1
ATOM 686 C CA . SER A 1 86 ? 1.377 -6.863 2.023 1.00 95.12 86 SER A CA 1
ATOM 687 C C . SER A 1 86 ? 0.831 -5.449 2.274 1.00 95.12 86 SER A C 1
ATOM 689 O O . SER A 1 86 ? -0.363 -5.210 2.080 1.00 95.12 86 SER A O 1
ATOM 691 N N . MET A 1 87 ? 1.680 -4.497 2.676 1.00 95.31 87 MET A N 1
ATOM 692 C CA . MET A 1 87 ? 1.265 -3.115 2.924 1.00 95.31 87 MET A CA 1
ATOM 693 C C . MET A 1 87 ? 0.702 -2.446 1.660 1.00 95.31 87 MET A C 1
ATOM 695 O O . MET A 1 87 ? 1.206 -2.674 0.556 1.00 95.31 87 MET A O 1
ATOM 699 N N . PRO A 1 88 ? -0.308 -1.567 1.793 1.00 96.00 88 PRO A N 1
ATOM 700 C CA . PRO A 1 88 ? -0.796 -0.778 0.671 1.00 96.00 88 PRO A CA 1
ATOM 701 C C . PRO A 1 88 ? 0.251 0.259 0.248 1.00 96.00 88 PRO A C 1
ATOM 703 O O . PRO A 1 88 ? 0.681 1.086 1.052 1.00 96.00 88 PRO A O 1
ATOM 706 N N . ILE A 1 89 ? 0.633 0.261 -1.031 1.00 95.88 89 ILE A N 1
ATOM 707 C CA . ILE A 1 89 ? 1.658 1.190 -1.538 1.00 95.88 89 ILE A CA 1
ATOM 708 C C . ILE A 1 89 ? 1.105 2.601 -1.760 1.00 95.88 89 ILE A C 1
ATOM 710 O O . ILE A 1 89 ? 1.760 3.611 -1.487 1.00 95.88 89 ILE A O 1
ATOM 714 N N . TRP A 1 90 ? -0.138 2.702 -2.229 1.00 94.75 90 TRP A N 1
ATOM 715 C CA . TRP A 1 90 ? -0.773 3.992 -2.467 1.00 94.75 90 TRP A CA 1
ATOM 716 C C . TRP A 1 90 ? -1.104 4.665 -1.146 1.00 94.75 90 TRP A C 1
ATOM 718 O O . TRP A 1 90 ? -1.773 4.086 -0.293 1.00 94.75 90 TRP A O 1
ATOM 728 N N . TYR A 1 91 ? -0.673 5.916 -0.995 1.00 93.75 91 TYR A N 1
ATOM 729 C CA . TYR A 1 91 ? -0.861 6.680 0.239 1.00 93.75 91 TYR A CA 1
ATOM 730 C C . TYR A 1 91 ? -0.320 5.968 1.486 1.00 93.75 91 TYR A C 1
ATOM 732 O O . TYR A 1 91 ? -0.855 6.208 2.562 1.00 93.75 91 TYR A O 1
ATOM 740 N N . HIS A 1 92 ? 0.718 5.136 1.373 1.00 94.88 92 HIS A N 1
ATOM 741 C CA . HIS A 1 92 ? 1.335 4.434 2.503 1.00 94.88 92 HIS A CA 1
ATOM 742 C C . HIS A 1 92 ? 1.553 5.367 3.714 1.00 94.88 92 HIS A C 1
ATOM 744 O O . HIS A 1 92 ? 2.048 6.486 3.549 1.00 94.88 92 HIS A O 1
ATOM 750 N N . CYS A 1 93 ? 1.146 4.945 4.919 1.00 93.31 93 CYS A N 1
ATOM 751 C CA . CYS A 1 93 ? 1.133 5.807 6.112 1.00 93.31 93 CYS A CA 1
ATOM 752 C C . CYS A 1 93 ? 2.521 6.332 6.512 1.00 93.31 93 CYS A C 1
ATOM 754 O O . CYS A 1 93 ? 2.636 7.493 6.892 1.00 93.31 93 CYS A O 1
ATOM 756 N N . GLU A 1 94 ? 3.555 5.505 6.356 1.00 93.38 94 GLU A N 1
ATOM 757 C CA . GLU A 1 94 ? 4.942 5.827 6.735 1.00 93.38 94 GLU A CA 1
ATOM 758 C C . GLU A 1 94 ? 5.801 6.347 5.571 1.00 93.38 94 GLU A C 1
ATOM 760 O O . GLU A 1 94 ? 7.003 6.552 5.721 1.00 93.38 94 GLU A O 1
ATOM 765 N N . ALA A 1 95 ? 5.221 6.538 4.382 1.00 92.50 95 ALA A N 1
ATOM 766 C CA . ALA A 1 95 ? 5.983 7.041 3.243 1.00 92.50 95 ALA A CA 1
ATOM 767 C C . ALA A 1 95 ? 6.267 8.542 3.357 1.00 92.50 95 ALA A C 1
ATOM 769 O O . ALA A 1 95 ? 5.495 9.315 3.931 1.00 92.50 95 ALA A O 1
ATOM 770 N N . ASN A 1 96 ? 7.349 8.982 2.715 1.00 91.56 96 ASN A N 1
ATOM 771 C CA . ASN A 1 96 ? 7.679 10.399 2.630 1.00 91.56 96 ASN A CA 1
ATOM 772 C C . ASN A 1 96 ? 6.506 11.209 2.020 1.00 91.56 96 ASN A C 1
ATOM 774 O O . ASN A 1 96 ? 5.935 10.783 1.011 1.00 91.56 96 ASN A O 1
ATOM 778 N N . PRO A 1 97 ? 6.197 12.431 2.509 1.00 86.88 97 PRO A N 1
ATOM 779 C CA . PRO A 1 97 ? 5.164 13.299 1.925 1.00 86.88 97 PRO A CA 1
ATOM 780 C C . PRO A 1 97 ? 5.297 13.555 0.411 1.00 86.88 97 PRO A C 1
ATOM 782 O O . PRO A 1 97 ? 4.321 13.909 -0.258 1.00 86.88 97 PRO A O 1
ATOM 785 N N . ARG A 1 98 ? 6.498 13.373 -0.160 1.00 87.88 98 ARG A N 1
ATOM 786 C CA . ARG A 1 98 ? 6.750 13.373 -1.613 1.00 87.88 98 ARG A CA 1
ATOM 787 C C . ARG A 1 98 ? 5.884 12.357 -2.366 1.00 87.88 98 ARG A C 1
ATOM 789 O O . ARG A 1 98 ? 5.423 12.693 -3.459 1.00 87.88 98 ARG A O 1
ATOM 796 N N . LEU A 1 99 ? 5.578 11.199 -1.773 1.00 88.38 99 LEU A N 1
ATOM 797 C CA . LEU A 1 99 ? 4.747 10.157 -2.381 1.00 88.38 99 LEU A CA 1
ATOM 798 C C . LEU A 1 99 ? 3.398 10.717 -2.846 1.00 88.38 99 LEU A C 1
ATOM 800 O O . LEU A 1 99 ? 3.025 10.551 -4.006 1.00 88.38 99 LEU A O 1
ATOM 804 N N . LYS A 1 100 ? 2.695 11.474 -1.991 1.00 85.44 100 LYS A N 1
ATOM 805 C CA . LYS A 1 100 ? 1.374 12.043 -2.322 1.00 85.44 100 LYS A CA 1
ATOM 806 C C . LYS A 1 100 ? 1.415 12.947 -3.560 1.00 85.44 100 LYS A C 1
ATOM 808 O O . LYS A 1 100 ? 0.460 12.986 -4.334 1.00 85.44 100 LYS A O 1
ATOM 813 N N . ARG A 1 101 ? 2.519 13.670 -3.777 1.00 84.25 101 ARG A N 1
ATOM 814 C CA . ARG A 1 101 ? 2.706 14.510 -4.974 1.00 84.25 101 ARG A CA 1
ATOM 815 C C . ARG A 1 101 ? 2.994 13.679 -6.220 1.00 84.25 101 ARG A C 1
ATOM 817 O O . ARG A 1 101 ? 2.566 14.055 -7.308 1.00 84.25 101 ARG A O 1
ATOM 824 N N . MET A 1 102 ? 3.699 12.565 -6.058 1.00 85.94 102 MET A N 1
ATOM 825 C CA . MET A 1 102 ? 4.088 11.675 -7.146 1.00 85.94 102 MET A CA 1
ATOM 826 C C . MET A 1 102 ? 2.886 10.899 -7.698 1.00 85.94 102 MET A C 1
ATOM 828 O O . MET A 1 102 ? 2.597 10.963 -8.894 1.00 85.94 102 MET A O 1
ATOM 832 N N . ILE A 1 103 ? 2.128 10.240 -6.827 1.00 87.69 103 ILE A N 1
ATOM 833 C CA . ILE A 1 103 ? 1.087 9.284 -7.232 1.00 87.69 103 ILE A CA 1
ATOM 834 C C . ILE A 1 103 ? -0.111 9.909 -7.965 1.00 87.69 103 ILE A C 1
ATOM 836 O O . ILE A 1 103 ? -0.859 9.190 -8.618 1.00 87.69 103 ILE A O 1
ATOM 840 N N . ASN A 1 104 ? -0.296 11.231 -7.880 1.00 80.31 104 ASN A N 1
ATOM 841 C CA . ASN A 1 104 ? -1.466 11.926 -8.429 1.00 80.31 104 ASN A CA 1
ATOM 842 C C . ASN A 1 104 ? -1.251 12.582 -9.799 1.00 80.31 104 ASN A C 1
ATOM 844 O O . ASN A 1 104 ? -2.222 13.012 -10.410 1.00 80.31 104 ASN A O 1
ATOM 848 N N . ARG A 1 105 ? -0.005 12.730 -10.267 1.00 76.88 105 ARG A N 1
ATOM 849 C CA . ARG A 1 105 ? 0.302 13.645 -11.387 1.00 76.88 105 ARG A CA 1
ATOM 850 C C . ARG A 1 105 ? 0.723 12.967 -12.685 1.00 76.88 105 ARG A C 1
ATOM 852 O O . ARG A 1 105 ? 0.603 13.569 -13.743 1.00 76.88 105 ARG A O 1
ATOM 859 N N . THR A 1 106 ? 1.261 11.755 -12.617 1.00 87.94 106 THR A N 1
ATOM 860 C CA . THR A 1 106 ? 1.965 11.143 -13.753 1.00 87.94 106 THR A CA 1
ATOM 861 C C . THR A 1 106 ? 1.138 10.063 -14.434 1.00 87.94 106 THR A C 1
ATOM 863 O O . THR A 1 106 ? 0.544 9.231 -13.750 1.00 87.94 106 THR A O 1
ATOM 866 N N . ARG A 1 107 ? 1.189 10.017 -15.774 1.00 91.50 107 ARG A N 1
ATOM 867 C CA . ARG A 1 107 ? 0.570 8.958 -16.594 1.00 91.50 107 ARG A CA 1
ATOM 868 C C . ARG A 1 107 ? 1.017 7.562 -16.163 1.00 91.50 107 ARG A C 1
ATOM 870 O O . ARG A 1 107 ? 0.168 6.710 -15.953 1.00 91.50 107 ARG A O 1
ATOM 877 N N . ALA A 1 108 ? 2.310 7.376 -15.895 1.00 93.81 108 ALA A N 1
ATOM 878 C CA . ALA A 1 108 ? 2.840 6.120 -15.367 1.00 93.81 108 ALA A CA 1
ATOM 879 C C . ALA A 1 108 ? 2.168 5.701 -14.044 1.00 93.81 108 ALA A C 1
ATOM 881 O O . ALA A 1 108 ? 1.779 4.555 -13.888 1.00 93.81 108 ALA A O 1
ATOM 882 N N . SER A 1 109 ? 1.928 6.628 -13.106 1.00 92.75 109 SER A N 1
ATOM 883 C CA . SER A 1 109 ? 1.213 6.298 -11.856 1.00 92.75 109 SER A CA 1
ATOM 884 C C . SER A 1 109 ? -0.262 5.966 -12.078 1.00 92.75 109 SER A C 1
ATOM 886 O O . SER A 1 109 ? -0.803 5.142 -11.350 1.00 92.75 109 SER A O 1
ATOM 888 N N . LEU A 1 110 ? -0.911 6.582 -13.071 1.00 91.94 110 LEU A N 1
ATOM 889 C CA . LEU A 1 110 ? -2.272 6.215 -13.469 1.00 91.94 110 LEU A CA 1
ATOM 890 C C . LEU A 1 110 ? -2.304 4.818 -14.101 1.00 91.94 110 LEU A C 1
ATOM 892 O O . LEU A 1 110 ? -3.177 4.027 -13.763 1.00 91.94 110 LEU A O 1
ATOM 896 N N . CYS A 1 111 ? -1.327 4.506 -14.954 1.00 94.56 111 CYS A N 1
ATOM 897 C CA . CYS A 1 111 ? -1.169 3.198 -15.583 1.00 94.56 111 CYS A CA 1
ATOM 898 C C . CYS A 1 111 ? -0.920 2.105 -14.535 1.00 94.56 111 CYS A C 1
ATOM 900 O O . CYS A 1 111 ? -1.662 1.129 -14.476 1.00 94.56 111 CYS A O 1
ATOM 902 N N . LEU A 1 112 ? 0.032 2.321 -13.619 1.00 95.12 112 LEU A N 1
ATOM 903 C CA . LEU A 1 112 ? 0.326 1.403 -12.511 1.00 95.12 112 LEU A CA 1
ATOM 904 C C . LEU A 1 112 ? -0.920 1.077 -11.664 1.00 95.12 112 LEU A C 1
ATOM 906 O O . LEU A 1 112 ? -1.054 -0.031 -11.154 1.00 95.12 112 LEU A O 1
ATOM 910 N N . ARG A 1 113 ? -1.847 2.032 -11.520 1.00 92.19 113 ARG A N 1
ATOM 911 C CA . ARG A 1 113 ? -3.097 1.847 -10.764 1.00 92.19 113 ARG A CA 1
ATOM 912 C C . ARG A 1 113 ? -4.192 1.152 -11.559 1.00 92.19 113 ARG A C 1
ATOM 914 O O . ARG A 1 113 ? -4.853 0.281 -11.014 1.00 92.19 113 ARG A O 1
ATOM 921 N N . LYS A 1 114 ? -4.428 1.576 -12.802 1.00 91.69 114 LYS A N 1
ATOM 922 C CA . LYS A 1 114 ? -5.604 1.155 -13.582 1.00 91.69 114 LYS A CA 1
ATOM 923 C C . LYS A 1 114 ? -5.338 -0.082 -14.430 1.00 91.69 114 LYS A C 1
ATOM 925 O O . LYS A 1 114 ? -6.152 -0.998 -14.432 1.00 91.69 114 LYS A O 1
ATOM 930 N N . GLN A 1 115 ? -4.183 -0.097 -15.083 1.00 93.56 115 GLN A N 1
ATOM 931 C CA . GLN A 1 115 ? -3.769 -1.143 -16.010 1.00 93.56 115 GLN A CA 1
ATOM 932 C C . GLN A 1 115 ? -3.050 -2.267 -15.271 1.00 93.56 115 GLN A C 1
ATOM 934 O O . GLN A 1 115 ? -3.567 -3.376 -15.177 1.00 93.56 115 GLN A O 1
ATOM 939 N N . HIS A 1 116 ? -1.946 -1.950 -14.587 1.00 93.50 116 HIS A N 1
ATOM 940 C CA . HIS A 1 116 ? -1.223 -2.945 -13.784 1.00 93.50 116 HIS A CA 1
ATOM 941 C C . HIS A 1 116 ? -1.962 -3.338 -12.490 1.00 93.50 116 HIS A C 1
ATOM 943 O O . HIS A 1 116 ? -1.561 -4.289 -11.826 1.00 93.50 116 HIS A O 1
ATOM 949 N N . LYS A 1 117 ? -3.016 -2.600 -12.102 1.00 93.81 117 LYS A N 1
ATOM 950 C CA . LYS A 1 117 ? -3.876 -2.878 -10.930 1.00 93.81 117 LYS A CA 1
ATOM 951 C C . LYS A 1 117 ? -3.113 -3.077 -9.616 1.00 93.81 117 LYS A C 1
ATOM 953 O O . LYS A 1 117 ? -3.591 -3.773 -8.721 1.00 93.81 117 LYS A O 1
ATOM 958 N N . ILE A 1 118 ? -1.960 -2.422 -9.478 1.00 95.25 118 ILE A N 1
ATOM 959 C CA . ILE A 1 118 ? -1.092 -2.548 -8.306 1.00 95.25 118 ILE A CA 1
ATOM 960 C C . ILE A 1 118 ? -1.809 -1.985 -7.084 1.00 95.25 118 ILE A C 1
ATOM 962 O O . ILE A 1 118 ? -2.385 -0.896 -7.136 1.00 95.25 118 ILE A O 1
ATOM 966 N N . LYS A 1 119 ? -1.727 -2.690 -5.960 1.00 95.06 119 LYS A N 1
ATOM 967 C CA . LYS A 1 119 ? -2.279 -2.284 -4.662 1.00 95.06 119 LYS A CA 1
ATOM 968 C C . LYS A 1 119 ? -1.250 -2.382 -3.545 1.00 95.06 119 LYS A C 1
ATOM 970 O O . LYS A 1 119 ? -1.291 -1.565 -2.622 1.00 95.06 119 LYS A O 1
ATOM 975 N N . THR A 1 120 ? -0.336 -3.341 -3.630 1.00 97.06 120 THR A N 1
ATOM 976 C CA . THR A 1 120 ? 0.588 -3.680 -2.543 1.00 97.06 120 THR A CA 1
ATOM 977 C C . THR A 1 120 ? 2.030 -3.265 -2.834 1.00 97.06 120 THR A C 1
ATOM 979 O O . THR A 1 120 ? 2.416 -3.027 -3.981 1.00 97.06 120 THR A O 1
ATOM 982 N N . VAL A 1 121 ? 2.842 -3.160 -1.779 1.00 97.25 121 VAL A N 1
ATOM 983 C CA . VAL A 1 121 ? 4.288 -2.907 -1.881 1.00 97.25 121 VAL A CA 1
ATOM 984 C C . VAL A 1 121 ? 4.983 -4.029 -2.655 1.00 97.25 121 VAL A C 1
ATOM 986 O O . VAL A 1 121 ? 5.827 -3.740 -3.496 1.00 97.25 121 VAL A O 1
ATOM 989 N N . GLY A 1 122 ? 4.607 -5.292 -2.427 1.00 96.69 122 GLY A N 1
ATOM 990 C CA . GLY A 1 122 ? 5.219 -6.441 -3.101 1.00 96.69 122 GLY A CA 1
ATOM 991 C C . GLY A 1 122 ? 4.923 -6.493 -4.602 1.00 96.69 122 GLY A C 1
ATOM 992 O O . GLY A 1 122 ? 5.800 -6.808 -5.398 1.00 96.69 122 GLY A O 1
ATOM 993 N N . GLU A 1 123 ? 3.708 -6.132 -5.021 1.00 96.69 123 GLU A N 1
ATOM 994 C CA . GLU A 1 123 ? 3.388 -5.974 -6.449 1.00 96.69 123 GLU A CA 1
ATOM 995 C C . GLU A 1 123 ? 4.205 -4.844 -7.084 1.00 96.69 123 GLU A C 1
ATOM 997 O O . GLU A 1 123 ? 4.735 -5.002 -8.181 1.00 96.69 123 GLU A O 1
ATOM 1002 N N . MET A 1 124 ? 4.353 -3.717 -6.379 1.00 96.94 124 MET A N 1
ATOM 1003 C CA . MET A 1 124 ? 5.185 -2.607 -6.844 1.00 96.94 124 MET A CA 1
ATOM 1004 C C . MET A 1 124 ? 6.663 -3.012 -6.961 1.00 96.94 124 MET A C 1
ATOM 1006 O O . MET A 1 124 ? 7.323 -2.607 -7.914 1.00 96.94 124 MET A O 1
ATOM 1010 N N . GLU A 1 125 ? 7.175 -3.814 -6.020 1.00 97.06 125 GLU A N 1
ATOM 1011 C CA . GLU A 1 125 ? 8.532 -4.378 -6.056 1.00 97.06 125 GLU A CA 1
ATOM 1012 C C . GLU A 1 125 ? 8.750 -5.219 -7.312 1.00 97.06 125 GLU A C 1
ATOM 1014 O O . GLU A 1 125 ? 9.685 -4.939 -8.056 1.00 97.06 125 GLU A O 1
ATOM 1019 N N . LYS A 1 126 ? 7.847 -6.162 -7.609 1.00 95.88 126 LYS A N 1
ATOM 1020 C CA . LYS A 1 126 ? 7.934 -7.005 -8.814 1.00 95.88 126 LYS A CA 1
ATOM 1021 C C . LYS A 1 126 ? 8.030 -6.176 -10.094 1.00 95.88 126 LYS A C 1
ATOM 1023 O O . LYS A 1 126 ? 8.868 -6.445 -10.944 1.00 95.88 126 LYS A O 1
ATOM 1028 N N . VAL A 1 127 ? 7.207 -5.134 -10.203 1.00 96.00 127 VAL A N 1
ATOM 1029 C CA . VAL A 1 127 ? 7.196 -4.235 -11.368 1.00 96.00 127 VAL A CA 1
ATOM 1030 C C . VAL A 1 127 ? 8.466 -3.381 -11.442 1.00 96.00 127 VAL A C 1
ATOM 1032 O O . VAL A 1 127 ? 8.969 -3.101 -12.527 1.00 96.00 127 VAL A O 1
ATOM 1035 N N . ALA A 1 128 ? 9.016 -2.960 -10.303 1.00 96.75 128 ALA A N 1
ATOM 1036 C CA . ALA A 1 128 ? 10.293 -2.253 -10.266 1.00 96.75 128 ALA A CA 1
ATOM 1037 C C . ALA A 1 128 ? 11.478 -3.172 -10.615 1.00 96.75 128 ALA A C 1
ATOM 1039 O O . ALA A 1 128 ? 12.458 -2.708 -11.201 1.00 96.75 128 ALA A O 1
ATOM 1040 N N . ASP A 1 129 ? 11.389 -4.460 -10.278 1.00 95.44 129 ASP A N 1
ATOM 1041 C CA . ASP A 1 129 ? 12.430 -5.459 -10.523 1.00 95.44 129 ASP A CA 1
ATOM 1042 C C . ASP A 1 129 ? 12.619 -5.809 -11.992 1.00 95.44 129 ASP A C 1
ATOM 1044 O O . ASP A 1 129 ? 13.725 -6.194 -12.371 1.00 95.44 129 ASP A O 1
ATOM 1048 N N . CYS A 1 130 ? 11.620 -5.550 -12.837 1.00 93.94 130 CYS A N 1
ATOM 1049 C CA . CYS A 1 130 ? 11.756 -5.631 -14.290 1.00 93.94 130 CYS A CA 1
ATOM 1050 C C . CYS A 1 130 ? 12.918 -4.769 -14.825 1.00 93.94 130 CYS A C 1
ATOM 1052 O O . CYS A 1 130 ? 13.535 -5.133 -15.821 1.00 93.94 130 CYS A O 1
ATOM 1054 N N . LEU A 1 131 ? 13.291 -3.674 -14.138 1.00 94.06 131 LEU A N 1
ATOM 1055 C CA . LEU A 1 131 ? 14.465 -2.859 -14.499 1.00 94.06 131 LEU A CA 1
ATOM 1056 C C . LEU A 1 131 ? 15.802 -3.586 -14.328 1.00 94.06 131 LEU A C 1
ATOM 1058 O O . LEU A 1 131 ? 16.795 -3.157 -14.907 1.00 94.06 131 LEU A O 1
ATOM 1062 N N . ASN A 1 132 ? 15.849 -4.620 -13.488 1.00 92.81 132 ASN A N 1
ATOM 1063 C CA . ASN A 1 132 ? 17.065 -5.384 -13.218 1.00 92.81 132 ASN A CA 1
ATOM 1064 C C . ASN A 1 132 ? 17.210 -6.581 -14.168 1.00 92.81 132 ASN A C 1
ATOM 1066 O O . ASN A 1 132 ? 18.188 -7.319 -14.053 1.00 92.81 132 ASN A O 1
ATOM 1070 N N . ASN A 1 133 ? 16.250 -6.802 -15.077 1.00 91.94 133 ASN A N 1
ATOM 1071 C CA . ASN A 1 133 ? 16.365 -7.841 -16.091 1.00 91.94 133 ASN A CA 1
ATOM 1072 C C . ASN A 1 133 ? 17.591 -7.534 -16.980 1.00 91.94 133 ASN A C 1
ATOM 1074 O O . ASN A 1 133 ? 17.671 -6.433 -17.525 1.00 91.94 133 ASN A O 1
ATOM 1078 N N . PRO A 1 134 ? 18.541 -8.474 -17.156 1.00 91.12 134 PRO A N 1
ATOM 1079 C CA . PRO A 1 134 ? 19.734 -8.259 -17.977 1.00 91.12 134 PRO A CA 1
ATOM 1080 C C . PRO A 1 134 ? 19.450 -7.860 -19.431 1.00 91.12 134 PRO A C 1
ATOM 1082 O O . PRO A 1 134 ? 20.293 -7.235 -20.064 1.00 91.12 134 PRO A O 1
ATOM 1085 N N . GLN A 1 135 ? 18.283 -8.235 -19.962 1.00 91.75 135 GLN A N 1
ATOM 1086 C CA . GLN A 1 135 ? 17.848 -7.902 -21.322 1.00 91.75 135 GLN A CA 1
ATOM 1087 C C . GLN A 1 135 ? 17.103 -6.563 -21.403 1.00 91.75 135 GLN A C 1
ATOM 1089 O O . GLN A 1 135 ? 16.697 -6.147 -22.487 1.00 91.75 135 GLN A O 1
ATOM 1094 N N . HIS A 1 136 ? 16.859 -5.907 -20.267 1.00 93.44 136 HIS A N 1
ATOM 1095 C CA . HIS A 1 136 ? 16.148 -4.639 -20.232 1.00 93.44 136 HIS A CA 1
ATOM 1096 C C . HIS A 1 136 ? 17.045 -3.498 -20.701 1.00 93.44 136 HIS A C 1
ATOM 1098 O O . HIS A 1 136 ? 18.161 -3.313 -20.219 1.00 93.44 136 HIS A O 1
ATOM 1104 N N . GLU A 1 137 ? 16.511 -2.680 -21.598 1.00 92.06 137 GLU A N 1
ATOM 1105 C CA . GLU A 1 137 ? 17.184 -1.502 -22.123 1.00 92.06 137 GLU A CA 1
ATOM 1106 C C . GLU A 1 137 ? 16.514 -0.227 -21.606 1.00 92.06 137 GLU A C 1
ATOM 1108 O O . GLU A 1 137 ? 15.296 -0.153 -21.404 1.00 92.06 137 GLU A O 1
ATOM 1113 N N . ASP A 1 138 ? 17.317 0.820 -21.407 1.00 88.75 138 ASP A N 1
ATOM 1114 C CA . ASP A 1 138 ? 16.812 2.138 -21.023 1.00 88.75 138 ASP A CA 1
ATOM 1115 C C . ASP A 1 138 ? 16.257 2.910 -22.232 1.00 88.75 138 ASP A C 1
ATOM 1117 O O . ASP A 1 138 ? 16.783 3.947 -22.638 1.00 88.75 138 ASP A O 1
ATOM 1121 N N . ASN A 1 139 ? 15.211 2.363 -22.853 1.00 87.75 139 ASN A N 1
ATOM 1122 C CA . ASN A 1 139 ? 14.486 3.000 -23.944 1.00 87.75 139 ASN A CA 1
ATOM 1123 C C . ASN A 1 139 ? 12.994 2.607 -23.948 1.00 87.75 139 ASN A C 1
ATOM 1125 O O . ASN A 1 139 ? 12.552 1.703 -23.240 1.00 87.75 139 ASN A O 1
ATOM 1129 N N . GLU A 1 140 ? 12.194 3.336 -24.732 1.00 81.81 140 GLU A N 1
ATOM 1130 C CA . GLU A 1 140 ? 10.737 3.140 -24.823 1.00 81.81 140 GLU A CA 1
ATOM 1131 C C . GLU A 1 140 ? 10.332 1.903 -25.634 1.00 81.81 140 GLU A C 1
ATOM 1133 O O . GLU A 1 140 ? 9.197 1.452 -25.515 1.00 81.81 140 GLU A O 1
ATOM 1138 N N . MET A 1 141 ? 11.242 1.366 -26.451 1.00 85.38 141 MET A N 1
ATOM 1139 C CA . MET A 1 141 ? 10.990 0.254 -27.374 1.00 85.38 141 MET A CA 1
ATOM 1140 C C . MET A 1 141 ? 11.676 -1.038 -26.924 1.00 85.38 141 MET A C 1
ATOM 1142 O O . MET A 1 141 ? 11.962 -1.902 -27.750 1.00 85.38 141 MET A O 1
ATOM 1146 N N . CYS A 1 142 ? 11.964 -1.168 -25.629 1.00 91.56 142 CYS A N 1
ATOM 1147 C CA . CYS A 1 142 ? 12.621 -2.347 -25.096 1.00 91.56 142 CYS A CA 1
ATOM 1148 C C . CYS A 1 142 ? 11.748 -3.584 -25.350 1.00 91.56 142 CYS A C 1
ATOM 1150 O O . CYS A 1 142 ? 10.560 -3.591 -25.034 1.00 91.56 142 CYS A O 1
ATOM 1152 N N . GLN A 1 143 ? 12.356 -4.627 -25.915 1.00 91.00 143 GLN A N 1
ATOM 1153 C CA . GLN A 1 143 ? 11.693 -5.885 -26.273 1.00 91.00 143 GLN A CA 1
ATOM 1154 C C . GLN A 1 143 ? 12.021 -7.016 -25.290 1.00 91.00 143 GLN A C 1
ATOM 1156 O O . GLN A 1 143 ? 11.957 -8.190 -25.645 1.00 91.00 143 GLN A O 1
ATOM 1161 N N . CYS A 1 144 ? 12.429 -6.683 -24.061 1.00 94.00 144 CYS A N 1
ATOM 1162 C CA . CYS A 1 144 ? 12.603 -7.697 -23.027 1.00 94.00 144 CYS A CA 1
ATOM 1163 C C . CYS A 1 144 ? 11.246 -8.310 -22.658 1.00 94.00 144 CYS A C 1
ATOM 1165 O O . CYS A 1 144 ? 10.212 -7.646 -22.762 1.00 94.00 144 CYS A O 1
ATOM 1167 N N . GLU A 1 145 ? 11.266 -9.551 -22.169 1.00 93.12 145 GLU A N 1
ATOM 1168 C CA . GLU A 1 145 ? 10.068 -10.306 -21.775 1.00 93.12 145 GLU A CA 1
ATOM 1169 C C . GLU A 1 145 ? 9.118 -9.467 -20.908 1.00 93.12 145 GLU A C 1
ATOM 1171 O O . GLU A 1 145 ? 7.959 -9.284 -21.258 1.00 93.12 145 GLU A O 1
ATOM 1176 N N . SER A 1 146 ? 9.635 -8.817 -19.861 1.00 92.56 146 SER A N 1
ATOM 1177 C CA . SER A 1 146 ? 8.820 -8.000 -18.956 1.00 92.56 146 SER A CA 1
ATOM 1178 C C . SER A 1 146 ? 8.183 -6.771 -19.621 1.00 92.56 146 SER A C 1
ATOM 1180 O O . SER A 1 146 ? 7.089 -6.363 -19.232 1.00 92.56 146 SER A O 1
ATOM 1182 N N . CYS A 1 147 ? 8.854 -6.139 -20.593 1.00 92.38 147 CYS A N 1
ATOM 1183 C CA . CYS A 1 147 ? 8.275 -5.015 -21.337 1.00 92.38 147 CYS A CA 1
ATOM 1184 C C . CYS A 1 147 ? 7.198 -5.497 -22.313 1.00 92.38 147 CYS A C 1
ATOM 1186 O O . CYS A 1 147 ? 6.163 -4.842 -22.428 1.00 92.38 147 CYS A O 1
ATOM 1188 N N . CYS A 1 148 ? 7.418 -6.635 -22.974 1.00 91.06 148 CYS A N 1
ATOM 1189 C CA . CYS A 1 148 ? 6.431 -7.255 -23.852 1.00 91.06 148 CYS A CA 1
ATOM 1190 C C . CYS A 1 148 ? 5.183 -7.683 -23.070 1.00 91.06 148 CYS A C 1
ATOM 1192 O O . CYS A 1 148 ? 4.099 -7.214 -23.394 1.00 91.06 148 CYS A O 1
ATOM 1194 N N . GLU A 1 149 ? 5.340 -8.429 -21.973 1.00 91.62 149 GLU A N 1
ATOM 1195 C CA . GLU A 1 149 ? 4.232 -8.857 -21.102 1.00 91.62 149 GLU A CA 1
ATOM 1196 C C . GLU A 1 149 ? 3.418 -7.672 -20.565 1.00 91.62 149 GLU A C 1
ATOM 1198 O O . GLU A 1 149 ? 2.191 -7.703 -20.503 1.00 91.62 149 GLU A O 1
ATOM 1203 N N . ALA A 1 150 ? 4.090 -6.580 -20.188 1.00 90.12 150 ALA A N 1
ATOM 1204 C CA . ALA A 1 150 ? 3.405 -5.366 -19.762 1.00 90.12 150 ALA A CA 1
ATOM 1205 C C . ALA A 1 150 ? 2.627 -4.688 -20.904 1.00 90.12 150 ALA A C 1
ATOM 1207 O O . ALA A 1 150 ? 1.616 -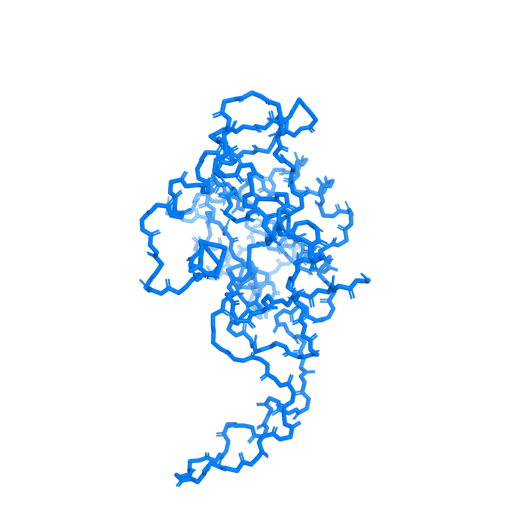4.034 -20.644 1.00 90.12 150 ALA A O 1
ATOM 1208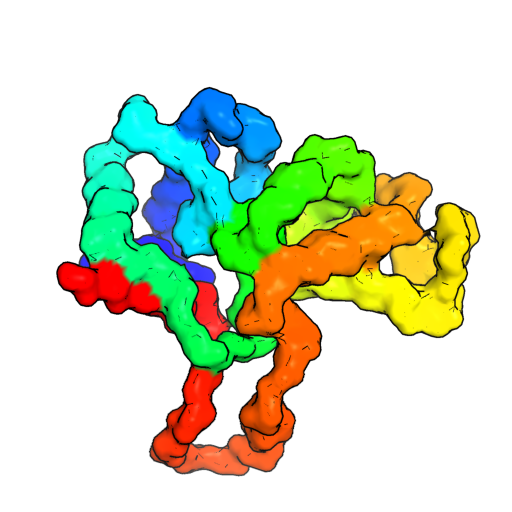 N N . GLY A 1 151 ? 3.105 -4.797 -22.144 1.00 88.75 151 GLY A N 1
ATOM 1209 C CA . GLY A 1 151 ? 2.454 -4.257 -23.338 1.00 88.75 151 GLY A CA 1
ATOM 1210 C C . GLY A 1 151 ? 1.341 -5.142 -23.906 1.00 88.75 151 GLY A C 1
ATOM 1211 O O . GLY A 1 151 ? 0.550 -4.656 -24.713 1.00 88.75 151 GLY A O 1
ATOM 1212 N N . ASP A 1 152 ? 1.259 -6.405 -23.489 1.00 90.44 152 ASP A N 1
ATOM 1213 C CA . ASP A 1 152 ? 0.240 -7.347 -23.947 1.00 90.44 152 ASP A CA 1
ATOM 1214 C C . ASP A 1 152 ? -1.173 -6.922 -23.539 1.00 90.44 152 ASP A C 1
ATOM 1216 O O . ASP A 1 152 ? -1.377 -6.158 -22.598 1.00 90.44 152 ASP A O 1
ATOM 1220 N N . ILE A 1 153 ? -2.176 -7.479 -24.225 1.00 80.88 153 ILE A N 1
ATOM 1221 C CA . ILE A 1 153 ? -3.602 -7.121 -24.096 1.00 80.88 153 ILE A CA 1
ATOM 1222 C C . ILE A 1 153 ? -4.108 -7.184 -22.643 1.00 80.88 153 ILE A C 1
ATOM 1224 O O . ILE A 1 153 ? -5.042 -6.469 -22.282 1.00 80.88 153 ILE A O 1
ATOM 1228 N N . GLU A 1 154 ? -3.518 -8.035 -21.801 1.00 86.12 154 GLU A N 1
ATOM 1229 C CA . GLU A 1 154 ? -3.939 -8.189 -20.406 1.00 86.12 154 GLU A CA 1
ATOM 1230 C C . GLU A 1 154 ? -3.648 -6.956 -19.543 1.00 86.12 154 GLU A C 1
ATOM 1232 O O . GLU A 1 154 ? -4.464 -6.596 -18.686 1.00 86.12 154 GLU A O 1
ATOM 1237 N N . ILE A 1 155 ? -2.495 -6.317 -19.757 1.00 88.25 155 ILE A N 1
ATOM 1238 C CA . ILE A 1 155 ? -2.073 -5.128 -19.014 1.00 88.25 155 ILE A CA 1
ATOM 1239 C C . ILE A 1 155 ? -2.318 -3.874 -19.857 1.00 88.25 155 ILE A C 1
ATOM 1241 O O . ILE A 1 155 ? -2.766 -2.871 -19.311 1.00 88.25 155 ILE A O 1
ATOM 1245 N N . ASP A 1 156 ? -2.078 -3.921 -21.167 1.00 93.06 156 ASP A N 1
ATOM 1246 C CA . ASP A 1 156 ? -2.253 -2.806 -22.103 1.00 93.06 156 ASP A CA 1
ATOM 1247 C C . ASP A 1 156 ? -1.463 -1.560 -21.650 1.00 93.06 156 ASP A C 1
ATOM 1249 O O . ASP A 1 156 ? -1.979 -0.439 -21.548 1.00 93.06 156 ASP A O 1
ATOM 1253 N N . CYS A 1 157 ? -0.188 -1.761 -21.281 1.00 94.62 157 CYS A N 1
ATOM 1254 C CA . CYS A 1 157 ? 0.705 -0.675 -20.889 1.00 94.62 157 CYS A CA 1
ATOM 1255 C C . CYS A 1 157 ? 1.413 -0.086 -22.117 1.00 94.62 157 CYS A C 1
ATOM 1257 O O . CYS A 1 157 ? 2.296 -0.726 -22.687 1.00 94.62 157 CYS A O 1
ATOM 1259 N N . PRO A 1 158 ? 1.148 1.181 -22.484 1.00 91.38 158 PRO A N 1
ATOM 1260 C CA . PRO A 1 158 ? 1.751 1.778 -23.674 1.00 91.38 158 PRO A CA 1
ATOM 1261 C C . PRO A 1 158 ? 3.238 2.114 -23.495 1.00 91.38 158 PRO A C 1
ATOM 1263 O O . PRO A 1 158 ? 3.945 2.307 -24.479 1.00 91.38 158 PRO A O 1
ATOM 1266 N N . ARG A 1 159 ? 3.705 2.279 -22.246 1.00 93.00 159 ARG A N 1
ATOM 1267 C CA . ARG A 1 159 ? 5.084 2.682 -21.901 1.00 93.00 159 ARG A CA 1
ATOM 1268 C C . ARG A 1 159 ? 5.569 1.914 -20.655 1.00 93.00 159 ARG A C 1
ATOM 1270 O O . ARG A 1 159 ? 5.648 2.510 -19.572 1.00 93.00 159 ARG A O 1
ATOM 1277 N N . PRO A 1 160 ? 5.889 0.609 -20.775 1.00 94.50 160 PRO A N 1
ATOM 1278 C CA . PRO A 1 160 ? 6.300 -0.237 -19.648 1.00 94.50 160 PRO A CA 1
ATOM 1279 C C . PRO A 1 160 ? 7.513 0.306 -18.894 1.00 94.50 160 PRO A C 1
ATOM 1281 O O . PRO A 1 160 ? 7.488 0.435 -17.670 1.00 94.50 160 PRO A O 1
ATOM 1284 N N . HIS A 1 161 ? 8.532 0.744 -19.636 1.00 93.94 161 HIS A N 1
ATOM 1285 C CA . HIS A 1 161 ? 9.765 1.286 -19.075 1.00 93.94 161 HIS A CA 1
ATOM 1286 C C . HIS A 1 161 ? 9.508 2.447 -18.086 1.00 93.94 161 HIS A C 1
ATOM 1288 O O . HIS A 1 161 ? 10.067 2.484 -16.985 1.00 93.94 161 HIS A O 1
ATOM 1294 N N . GLU A 1 162 ? 8.620 3.388 -18.432 1.00 94.25 162 GLU A N 1
ATOM 1295 C CA . GLU A 1 162 ? 8.266 4.495 -17.535 1.00 94.25 162 GLU A CA 1
ATOM 1296 C C . GLU A 1 162 ? 7.529 4.022 -16.285 1.00 94.25 162 GLU A C 1
ATOM 1298 O O . GLU A 1 162 ? 7.732 4.580 -15.205 1.00 94.25 162 GLU A O 1
ATOM 1303 N N . CYS A 1 163 ? 6.678 3.004 -16.418 1.00 95.56 163 CYS A N 1
ATOM 1304 C CA . CYS A 1 163 ? 5.977 2.401 -15.293 1.00 95.56 163 CYS A CA 1
ATOM 1305 C C . CYS A 1 163 ? 6.964 1.733 -14.332 1.00 95.56 163 CYS A C 1
ATOM 1307 O O . CYS A 1 163 ? 6.866 1.963 -13.128 1.00 95.56 163 CYS A O 1
ATOM 1309 N N . PHE A 1 164 ? 7.972 1.022 -14.838 1.00 96.06 164 PHE A N 1
ATOM 1310 C CA . PHE A 1 164 ? 8.996 0.377 -14.011 1.00 96.06 164 PHE A CA 1
ATOM 1311 C C . PHE A 1 164 ? 9.877 1.403 -13.286 1.00 96.06 164 PHE A C 1
ATOM 1313 O O . PHE A 1 164 ? 10.045 1.341 -12.064 1.00 96.06 164 PHE A O 1
ATOM 1320 N N . LYS A 1 165 ? 10.356 2.435 -14.001 1.00 95.81 165 LYS A N 1
ATOM 1321 C CA . LYS A 1 165 ? 11.067 3.573 -13.384 1.00 95.81 165 LYS A CA 1
ATOM 1322 C C . LYS A 1 165 ? 10.218 4.250 -12.319 1.00 95.81 165 LYS A C 1
ATOM 1324 O O . LYS A 1 165 ? 10.711 4.588 -11.241 1.00 95.81 165 LYS A O 1
ATOM 1329 N N . ARG A 1 166 ? 8.932 4.448 -12.604 1.00 95.69 166 ARG A N 1
ATOM 1330 C CA . ARG A 1 166 ? 8.008 5.076 -11.666 1.00 95.69 166 ARG A CA 1
ATOM 1331 C C . ARG A 1 166 ? 7.755 4.211 -10.437 1.00 95.69 166 ARG A C 1
ATOM 1333 O O . ARG A 1 166 ? 7.694 4.763 -9.340 1.00 95.69 166 ARG A O 1
ATOM 1340 N N . ALA A 1 167 ? 7.634 2.899 -10.609 1.00 96.25 167 ALA A N 1
ATOM 1341 C CA . ALA A 1 167 ? 7.474 1.944 -9.523 1.00 96.25 167 ALA A CA 1
ATOM 1342 C C . ALA A 1 167 ? 8.665 2.009 -8.561 1.00 96.25 167 ALA A C 1
ATOM 1344 O O . ALA A 1 167 ? 8.471 2.221 -7.363 1.00 96.25 167 ALA A O 1
ATOM 1345 N N . LYS A 1 168 ? 9.892 1.983 -9.098 1.00 96.25 168 LYS A N 1
ATOM 1346 C CA . LYS A 1 168 ? 11.122 2.159 -8.315 1.00 96.25 168 LYS A CA 1
ATOM 1347 C C . LYS A 1 168 ? 11.126 3.475 -7.534 1.00 96.25 168 LYS A C 1
ATOM 1349 O O . LYS A 1 168 ? 11.271 3.464 -6.319 1.00 96.25 168 LYS A O 1
ATOM 1354 N N . GLN A 1 169 ? 10.847 4.599 -8.198 1.00 95.56 169 GLN A N 1
ATOM 1355 C CA . GLN A 1 169 ? 10.783 5.905 -7.528 1.00 95.56 169 GLN A CA 1
ATOM 1356 C C . GLN A 1 169 ? 9.748 5.955 -6.395 1.00 95.56 169 GLN A C 1
ATOM 1358 O O . GLN A 1 169 ? 9.944 6.674 -5.419 1.00 95.56 169 GLN A O 1
ATOM 1363 N N . ILE A 1 170 ? 8.611 5.266 -6.546 1.00 95.56 170 ILE A N 1
ATOM 1364 C CA . ILE A 1 170 ? 7.582 5.180 -5.504 1.00 95.56 170 ILE A CA 1
ATOM 1365 C C . ILE A 1 170 ? 8.101 4.360 -4.315 1.00 95.56 170 ILE A C 1
ATOM 1367 O O . ILE A 1 170 ? 7.947 4.808 -3.178 1.00 95.56 170 ILE A O 1
ATOM 1371 N N . LEU A 1 171 ? 8.750 3.218 -4.561 1.00 96.12 171 LEU A N 1
ATOM 1372 C CA . LEU A 1 171 ? 9.365 2.394 -3.513 1.00 96.12 171 LEU A CA 1
ATOM 1373 C C . LEU A 1 171 ? 10.460 3.146 -2.754 1.00 96.12 171 LEU A C 1
ATOM 1375 O O . LEU A 1 171 ? 10.479 3.096 -1.529 1.00 96.12 171 LEU A O 1
ATOM 1379 N N . ASP A 1 172 ? 11.272 3.945 -3.449 1.00 95.44 172 ASP A N 1
ATOM 1380 C CA . ASP A 1 172 ? 12.330 4.767 -2.846 1.00 95.44 172 ASP A CA 1
ATOM 1381 C C . ASP A 1 172 ? 11.789 5.830 -1.861 1.00 95.44 172 ASP A C 1
ATOM 1383 O O . ASP A 1 172 ? 12.550 6.465 -1.129 1.00 95.44 172 ASP A O 1
ATOM 1387 N N . THR A 1 173 ? 10.469 6.065 -1.822 1.00 95.12 173 THR A N 1
ATOM 1388 C CA . THR A 1 173 ? 9.843 6.940 -0.812 1.00 95.12 173 THR A CA 1
ATOM 1389 C C . THR A 1 173 ? 9.555 6.246 0.516 1.00 95.12 173 THR A C 1
ATOM 1391 O O . THR A 1 173 ? 9.219 6.934 1.490 1.00 95.12 173 THR A O 1
ATOM 1394 N N . LEU A 1 174 ? 9.651 4.915 0.557 1.00 95.44 174 LEU A N 1
ATOM 1395 C CA . LEU A 1 174 ? 9.442 4.122 1.757 1.00 95.44 174 LEU A CA 1
ATOM 1396 C C . LEU A 1 174 ? 10.692 4.182 2.644 1.00 95.44 174 LEU A C 1
ATOM 1398 O O . LEU A 1 174 ? 11.813 4.056 2.149 1.00 95.44 174 LEU A O 1
ATOM 1402 N N . PRO A 1 175 ? 10.533 4.350 3.965 1.00 93.75 175 PRO A N 1
ATOM 1403 C CA . PRO A 1 175 ? 11.654 4.227 4.885 1.00 93.75 175 PRO A CA 1
ATOM 1404 C C . PRO A 1 175 ? 12.162 2.773 4.906 1.00 93.75 175 PRO A C 1
ATOM 1406 O O . PRO A 1 175 ? 11.368 1.858 4.670 1.00 93.75 175 PRO A O 1
ATOM 1409 N N . PRO A 1 176 ? 13.434 2.524 5.280 1.00 91.88 176 PRO A N 1
ATOM 1410 C CA . PRO A 1 176 ? 14.021 1.177 5.285 1.00 91.88 176 PRO A CA 1
ATOM 1411 C C . PRO A 1 176 ? 13.165 0.134 6.019 1.00 91.88 176 PRO A C 1
ATOM 1413 O O . PRO A 1 176 ? 12.954 -0.968 5.536 1.00 91.88 176 PRO A O 1
ATOM 1416 N N . LYS A 1 177 ? 12.553 0.532 7.138 1.00 91.62 177 LYS A N 1
ATOM 1417 C CA . LYS A 1 177 ? 11.637 -0.304 7.928 1.00 91.62 177 LYS A CA 1
ATOM 1418 C C . LYS A 1 177 ? 10.473 -0.922 7.147 1.00 91.62 177 LYS A C 1
ATOM 1420 O O . LYS A 1 177 ? 10.003 -1.996 7.504 1.00 91.62 177 LYS A O 1
ATOM 1425 N N . TRP A 1 178 ? 10.007 -0.245 6.104 1.00 93.56 178 TRP A N 1
ATOM 1426 C CA . TRP A 1 178 ? 8.882 -0.676 5.273 1.00 93.56 178 TRP A CA 1
ATOM 1427 C C . TRP A 1 178 ? 9.300 -1.007 3.840 1.00 93.56 178 TRP A C 1
ATOM 1429 O O . TRP A 1 178 ? 8.461 -1.393 3.031 1.00 93.56 178 TRP A O 1
ATOM 1439 N N . HIS A 1 179 ? 10.585 -0.873 3.515 1.00 93.62 179 HIS A N 1
ATOM 1440 C CA . HIS A 1 179 ? 11.089 -1.164 2.186 1.00 93.62 179 HIS A CA 1
ATOM 1441 C C . HIS A 1 179 ? 11.279 -2.686 2.028 1.00 93.62 179 HIS A C 1
ATOM 1443 O O . HIS A 1 179 ? 11.911 -3.318 2.880 1.00 93.62 179 HIS A O 1
ATOM 1449 N N . PRO A 1 180 ? 10.764 -3.311 0.954 1.00 91.81 180 PRO A N 1
ATOM 1450 C CA . PRO A 1 180 ? 10.733 -4.774 0.831 1.00 91.81 180 PRO A CA 1
ATOM 1451 C C . PRO A 1 180 ? 12.128 -5.399 0.672 1.00 91.81 180 PRO A C 1
ATOM 1453 O O . PRO A 1 180 ? 12.370 -6.507 1.141 1.00 91.81 180 PRO A O 1
ATOM 1456 N N . LYS A 1 181 ? 13.078 -4.647 0.102 1.00 89.19 181 LYS A N 1
ATOM 1457 C CA . LYS A 1 181 ? 14.482 -5.065 -0.071 1.00 89.19 181 LYS A CA 1
ATOM 1458 C C . LYS A 1 181 ? 15.405 -4.797 1.114 1.00 89.19 181 LYS A C 1
ATOM 1460 O O . LYS A 1 181 ? 16.604 -5.036 1.010 1.00 89.19 181 LYS A O 1
ATOM 1465 N N . THR A 1 182 ? 14.905 -4.234 2.211 1.00 87.00 182 THR A N 1
ATOM 1466 C CA . THR A 1 182 ? 15.764 -4.027 3.380 1.00 87.00 182 THR A CA 1
ATOM 1467 C C . THR A 1 182 ? 16.118 -5.379 3.981 1.00 87.00 182 THR A C 1
ATOM 1469 O O . THR A 1 182 ? 15.229 -6.123 4.387 1.00 87.00 182 THR A O 1
ATOM 1472 N N . LEU A 1 183 ? 17.411 -5.689 3.998 1.00 78.81 183 LEU A N 1
ATOM 1473 C CA . LEU A 1 183 ? 17.942 -6.894 4.616 1.00 78.81 183 LEU A CA 1
ATOM 1474 C C . LEU A 1 183 ? 18.158 -6.625 6.101 1.00 78.81 183 LEU A C 1
ATOM 1476 O O . LEU A 1 183 ? 18.799 -5.640 6.478 1.00 78.81 183 LEU A O 1
ATOM 1480 N N . TYR A 1 184 ? 17.623 -7.507 6.935 1.00 73.81 184 TYR A N 1
ATOM 1481 C CA . TYR A 1 184 ? 17.929 -7.544 8.355 1.00 73.81 184 TYR A CA 1
ATOM 1482 C C . TYR A 1 184 ? 18.789 -8.781 8.618 1.00 73.81 184 TYR A C 1
ATOM 1484 O O . TYR A 1 184 ? 18.385 -9.858 8.189 1.00 73.81 184 TYR A O 1
ATOM 1492 N N . PRO A 1 185 ? 19.920 -8.673 9.345 1.00 64.44 185 PRO A N 1
ATOM 1493 C CA . PRO A 1 185 ? 20.831 -9.803 9.586 1.00 64.44 185 PRO A CA 1
ATOM 1494 C C . PRO A 1 185 ? 20.144 -11.065 10.132 1.00 64.44 185 PRO A C 1
ATOM 1496 O O . PRO A 1 185 ? 20.589 -12.178 9.904 1.00 64.44 185 PRO A O 1
ATOM 1499 N N . ILE A 1 186 ? 19.024 -10.882 10.830 1.00 60.31 186 ILE A N 1
ATOM 1500 C CA . ILE A 1 186 ? 18.271 -11.943 11.498 1.00 60.31 186 ILE A CA 1
ATOM 1501 C C . ILE A 1 186 ? 17.365 -12.724 10.512 1.00 60.31 186 ILE A C 1
ATOM 1503 O O . ILE A 1 186 ? 16.996 -13.860 10.791 1.00 60.31 186 ILE A O 1
ATOM 1507 N N . GLU A 1 187 ? 17.012 -12.161 9.346 1.00 52.06 187 GLU A N 1
ATOM 1508 C CA . GLU A 1 187 ? 16.198 -12.864 8.330 1.00 52.06 187 GLU A CA 1
ATOM 1509 C C . GLU A 1 187 ? 16.983 -13.984 7.618 1.00 52.06 187 GLU A C 1
ATOM 1511 O O . GLU A 1 187 ? 16.379 -14.952 7.162 1.00 52.06 187 GLU A O 1
ATOM 1516 N N . GLU A 1 188 ? 18.317 -13.901 7.559 1.00 50.41 188 GLU A N 1
ATOM 1517 C CA . GLU A 1 188 ? 19.165 -14.943 6.956 1.00 50.41 188 GLU A CA 1
ATOM 1518 C C . GLU A 1 188 ? 19.281 -16.194 7.846 1.00 50.41 188 GLU A C 1
ATOM 1520 O O . GLU A 1 188 ? 19.353 -17.314 7.340 1.00 50.41 188 GLU A O 1
ATOM 1525 N N . GLU A 1 189 ? 19.239 -16.027 9.171 1.00 50.47 189 GLU A N 1
ATOM 1526 C CA . GLU A 1 189 ? 19.413 -17.118 10.141 1.00 50.47 189 GLU A CA 1
ATOM 1527 C C . GLU A 1 189 ? 18.135 -17.957 10.339 1.00 50.47 189 GLU A C 1
ATOM 1529 O O . GLU A 1 189 ? 18.211 -19.155 10.620 1.00 50.47 189 GLU A O 1
ATOM 1534 N N . ALA A 1 190 ? 16.950 -17.363 10.145 1.00 50.81 190 ALA A N 1
ATOM 1535 C CA . ALA A 1 190 ? 15.659 -18.024 10.363 1.00 50.81 190 ALA A CA 1
ATOM 1536 C C . ALA A 1 190 ? 15.335 -19.132 9.338 1.00 50.81 190 ALA A C 1
ATOM 1538 O O . ALA A 1 190 ? 14.541 -20.023 9.638 1.00 50.81 190 ALA A O 1
ATOM 1539 N N . ASN 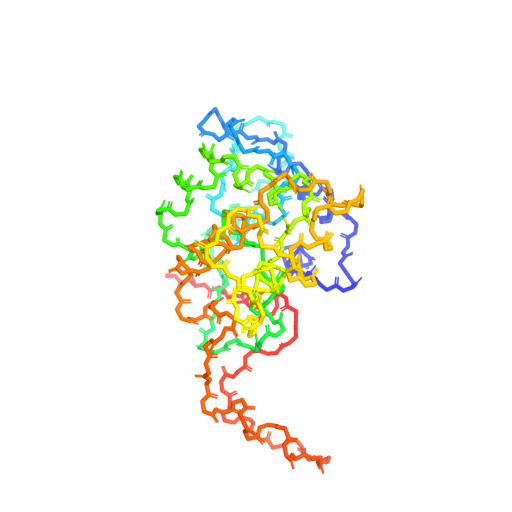A 1 191 ? 15.960 -19.113 8.155 1.00 48.78 191 ASN A N 1
ATOM 1540 C CA . ASN A 1 191 ? 15.727 -20.109 7.102 1.00 48.78 191 ASN A CA 1
ATOM 1541 C C . ASN A 1 191 ? 16.441 -21.455 7.338 1.00 48.78 191 ASN A C 1
ATOM 1543 O O . ASN A 1 191 ? 16.228 -22.384 6.564 1.00 48.78 191 ASN A O 1
ATOM 1547 N N . ASN A 1 192 ? 17.265 -21.582 8.386 1.00 47.62 192 ASN A N 1
ATOM 1548 C CA . ASN A 1 192 ? 18.142 -22.744 8.579 1.00 47.62 192 ASN A CA 1
ATOM 1549 C C . ASN A 1 192 ? 17.751 -23.704 9.715 1.00 47.62 192 ASN A C 1
ATOM 1551 O O . ASN A 1 192 ? 18.416 -24.724 9.864 1.00 47.62 192 ASN A O 1
ATOM 1555 N N . ASN A 1 193 ? 16.699 -23.443 10.500 1.00 48.59 193 ASN A N 1
ATOM 1556 C CA . ASN A 1 193 ? 16.407 -24.258 11.687 1.00 48.59 193 ASN A CA 1
ATOM 1557 C C . ASN A 1 193 ? 14.980 -24.832 11.696 1.00 48.59 193 ASN A C 1
ATOM 1559 O O . ASN A 1 193 ? 14.055 -24.257 12.270 1.00 48.59 193 ASN A O 1
ATOM 1563 N N . GLU A 1 194 ? 14.827 -26.027 11.118 1.00 50.97 194 GLU A N 1
ATOM 1564 C CA . GLU A 1 194 ? 13.742 -26.957 11.442 1.00 50.97 194 GLU A CA 1
ATOM 1565 C C . GLU A 1 194 ? 14.078 -27.698 12.746 1.00 50.97 194 GLU A C 1
ATOM 1567 O O . GLU A 1 194 ? 14.774 -28.712 12.730 1.00 50.97 194 GLU A O 1
ATOM 1572 N N . GLN A 1 195 ? 13.580 -27.223 13.892 1.00 48.47 195 GLN A N 1
ATOM 1573 C CA . GLN A 1 195 ? 13.482 -28.053 15.098 1.00 48.47 195 GLN A CA 1
ATOM 1574 C C . GLN A 1 195 ? 12.385 -27.561 16.051 1.00 48.47 195 GLN A C 1
ATOM 1576 O O . GLN A 1 195 ? 12.265 -26.379 16.364 1.00 48.47 195 GLN A O 1
ATOM 1581 N N . ASN A 1 196 ? 11.570 -28.522 16.494 1.00 50.59 196 ASN A N 1
ATOM 1582 C CA . ASN A 1 196 ? 10.398 -28.393 17.364 1.00 50.59 196 ASN A CA 1
ATOM 1583 C C . ASN A 1 196 ? 10.765 -28.073 18.829 1.00 50.59 196 ASN A C 1
ATOM 1585 O O . ASN A 1 196 ? 10.432 -28.826 19.741 1.00 50.59 196 ASN A O 1
ATOM 1589 N N . GLU A 1 197 ? 11.405 -26.933 19.079 1.00 52.97 197 GLU A N 1
ATOM 1590 C CA . GLU A 1 197 ? 11.563 -26.381 20.427 1.00 52.97 197 GLU A CA 1
ATOM 1591 C C . GLU A 1 197 ? 11.214 -24.887 20.425 1.00 52.97 197 GLU A C 1
ATOM 1593 O O . GLU A 1 197 ? 11.696 -24.114 19.596 1.00 52.97 197 GLU A O 1
ATOM 1598 N N . ILE A 1 198 ? 10.344 -24.456 21.347 1.00 53.16 198 ILE A N 1
ATOM 1599 C CA . ILE A 1 198 ? 9.953 -23.045 21.487 1.00 53.16 198 ILE A CA 1
ATOM 1600 C C . ILE A 1 198 ? 11.070 -22.319 22.247 1.00 53.16 198 ILE A C 1
ATOM 1602 O O . ILE A 1 198 ? 10.966 -22.053 23.443 1.00 53.16 198 ILE A O 1
ATOM 1606 N N . TRP A 1 199 ? 12.165 -22.023 21.553 1.00 53.28 199 TRP A N 1
ATOM 1607 C CA . TRP A 1 199 ? 13.219 -21.155 22.067 1.00 53.28 199 TRP A CA 1
ATOM 1608 C C . TRP A 1 199 ? 12.713 -19.711 22.157 1.00 53.28 199 TRP A C 1
ATOM 1610 O O . TRP A 1 199 ? 11.902 -19.261 21.341 1.00 53.28 199 TRP A O 1
ATOM 1620 N N . PHE A 1 200 ? 13.191 -18.960 23.155 1.00 52.69 200 PHE A N 1
ATOM 1621 C CA . PHE A 1 200 ? 12.984 -17.514 23.207 1.00 52.69 200 PHE A CA 1
ATOM 1622 C C . PHE A 1 200 ? 13.556 -16.895 21.926 1.00 52.69 200 PHE A C 1
ATOM 1624 O O . PHE A 1 200 ? 14.774 -16.816 21.761 1.00 52.69 200 PHE A O 1
ATOM 1631 N N . LYS A 1 201 ? 12.676 -16.463 21.018 1.00 56.41 201 LYS A N 1
ATOM 1632 C CA . LYS A 1 201 ? 13.069 -15.707 19.829 1.00 56.41 201 LYS A CA 1
ATOM 1633 C C . LYS A 1 201 ? 13.572 -14.344 20.288 1.00 56.41 201 LYS A C 1
ATOM 1635 O O . LYS A 1 201 ? 12.784 -13.455 20.608 1.00 56.41 201 LYS A O 1
ATOM 1640 N N . LYS A 1 202 ? 14.896 -14.195 20.351 1.00 56.91 202 LYS A N 1
ATOM 1641 C CA . LYS A 1 202 ? 15.567 -12.900 20.562 1.00 56.91 202 LYS A CA 1
ATOM 1642 C C . LYS A 1 202 ? 15.300 -11.942 19.390 1.00 56.91 202 LYS A C 1
ATOM 1644 O O . LYS A 1 202 ? 15.464 -10.729 19.498 1.00 56.91 202 LYS A O 1
ATOM 1649 N N . ASP A 1 203 ? 14.874 -12.523 18.284 1.00 62.06 203 ASP A N 1
ATOM 1650 C CA . ASP A 1 203 ? 14.539 -11.974 16.994 1.00 62.06 203 ASP A CA 1
ATOM 1651 C C . ASP A 1 203 ? 13.321 -11.058 17.161 1.00 62.06 203 ASP A C 1
ATOM 1653 O O . ASP A 1 203 ? 12.179 -11.498 17.289 1.00 62.06 203 ASP A O 1
ATOM 1657 N N . MET A 1 204 ? 13.543 -9.746 17.154 1.00 76.00 204 MET A N 1
ATOM 1658 C CA . MET A 1 204 ? 12.488 -8.732 17.290 1.00 76.00 204 MET A CA 1
ATOM 1659 C C . MET A 1 204 ? 11.642 -8.579 16.004 1.00 76.00 204 MET A C 1
ATOM 1661 O O . MET A 1 204 ? 11.122 -7.494 15.721 1.00 76.00 204 MET A O 1
ATOM 1665 N N . ILE A 1 205 ? 11.537 -9.654 15.211 1.00 83.62 205 ILE A N 1
ATOM 1666 C CA . ILE A 1 205 ? 10.832 -9.717 13.931 1.00 83.62 205 ILE A CA 1
ATOM 1667 C C . ILE A 1 205 ? 9.359 -10.016 14.182 1.00 83.62 205 ILE A C 1
ATOM 1669 O O . ILE A 1 205 ? 8.985 -11.040 14.757 1.00 83.62 205 ILE A O 1
ATOM 1673 N N . ILE A 1 206 ? 8.501 -9.132 13.687 1.00 85.75 206 ILE A N 1
ATOM 1674 C CA . ILE A 1 206 ? 7.062 -9.356 13.665 1.00 85.75 206 ILE A CA 1
ATOM 1675 C C . ILE A 1 206 ? 6.720 -10.153 12.403 1.00 85.75 206 ILE A C 1
ATOM 1677 O O . ILE A 1 206 ? 6.958 -9.711 11.275 1.00 85.75 206 ILE A O 1
ATOM 1681 N N . ASN A 1 207 ? 6.147 -11.332 12.624 1.00 87.38 207 ASN A N 1
ATOM 1682 C CA . ASN A 1 207 ? 5.621 -12.234 11.604 1.00 87.38 207 ASN A CA 1
ATOM 1683 C C . ASN A 1 207 ? 4.089 -12.262 11.680 1.00 87.38 207 ASN A C 1
ATOM 1685 O O . ASN A 1 207 ? 3.516 -11.875 12.699 1.00 87.38 207 ASN A O 1
ATOM 1689 N N . GLY A 1 208 ? 3.436 -12.754 10.626 1.00 87.44 208 GLY A N 1
ATOM 1690 C CA . GLY A 1 208 ? 1.982 -12.907 10.579 1.00 87.44 208 GLY A CA 1
ATOM 1691 C C . GLY A 1 208 ? 1.327 -11.967 9.573 1.00 87.44 208 GLY A C 1
ATOM 1692 O O . GLY A 1 208 ? 1.780 -11.852 8.437 1.00 87.44 208 GLY A O 1
ATOM 1693 N N . ASN A 1 209 ? 0.228 -11.329 9.971 1.00 90.75 209 ASN A N 1
ATOM 1694 C CA . ASN A 1 209 ? -0.552 -10.444 9.108 1.00 90.75 209 ASN A CA 1
ATOM 1695 C C . ASN A 1 209 ? -0.377 -8.965 9.490 1.00 90.75 209 ASN A C 1
ATOM 1697 O O . ASN A 1 209 ? 0.156 -8.620 10.542 1.00 90.75 209 ASN A O 1
ATOM 1701 N N . LEU A 1 210 ? -0.890 -8.063 8.649 1.00 92.06 210 LEU A N 1
ATOM 1702 C CA . LEU A 1 210 ? -0.838 -6.615 8.886 1.00 92.06 210 LEU A CA 1
ATOM 1703 C C . LEU A 1 210 ? -1.448 -6.188 10.232 1.00 92.06 210 LEU A C 1
ATOM 1705 O O . LEU A 1 210 ? -1.012 -5.205 10.825 1.00 92.06 210 LEU A O 1
ATOM 1709 N N . GLY A 1 211 ? -2.437 -6.923 10.738 1.00 90.56 211 GLY A N 1
ATOM 1710 C CA . GLY A 1 211 ? -3.041 -6.699 12.049 1.00 90.56 211 GLY A CA 1
ATOM 1711 C C . GLY A 1 211 ? -2.058 -6.863 13.210 1.00 90.56 211 GLY A C 1
ATOM 1712 O O . GLY A 1 211 ? -2.151 -6.136 14.200 1.00 90.56 211 GLY A O 1
ATOM 1713 N N . ASP A 1 212 ? -1.065 -7.744 13.060 1.00 90.06 212 ASP A N 1
ATOM 1714 C CA . ASP A 1 212 ? -0.043 -8.022 14.076 1.00 90.06 212 ASP A CA 1
ATOM 1715 C C . ASP A 1 212 ? 0.981 -6.882 14.210 1.00 90.06 212 ASP A C 1
ATOM 1717 O O . ASP A 1 212 ? 1.759 -6.845 15.169 1.00 90.06 212 ASP A O 1
ATOM 1721 N N . THR A 1 213 ? 0.948 -5.907 13.294 1.00 91.81 213 THR A N 1
ATOM 1722 C CA . THR A 1 213 ? 1.798 -4.707 13.328 1.00 91.81 213 THR A CA 1
ATOM 1723 C C . THR A 1 213 ? 1.265 -3.618 14.256 1.00 91.81 213 THR A C 1
ATOM 1725 O O . THR A 1 213 ? 2.030 -2.763 14.692 1.00 91.81 213 THR A O 1
ATOM 1728 N N . PHE A 1 214 ? -0.030 -3.610 14.586 1.00 93.25 214 PHE A N 1
ATOM 1729 C CA . PHE A 1 214 ? -0.605 -2.507 15.351 1.00 93.25 214 PHE A CA 1
ATOM 1730 C C . PHE A 1 214 ? -0.170 -2.536 16.818 1.00 93.25 214 PHE A C 1
ATOM 1732 O O . PHE A 1 214 ? -0.241 -3.562 17.500 1.00 93.25 214 PHE A O 1
ATOM 1739 N N . ARG A 1 215 ? 0.242 -1.376 17.328 1.00 92.25 215 ARG A N 1
ATOM 1740 C CA . ARG A 1 215 ? 0.569 -1.142 18.738 1.00 92.25 215 ARG A CA 1
ATOM 1741 C C . ARG A 1 215 ? -0.178 0.088 19.245 1.00 92.25 215 ARG A C 1
ATOM 1743 O O . ARG A 1 215 ? -0.583 0.952 18.470 1.00 92.25 215 ARG A O 1
ATOM 1750 N N . ILE A 1 216 ? -0.397 0.118 20.554 1.00 90.88 216 ILE A N 1
ATOM 1751 C CA . ILE A 1 216 ? -1.049 1.211 21.278 1.00 90.88 216 ILE A CA 1
ATOM 1752 C C . ILE A 1 216 ? 0.041 1.991 22.004 1.00 90.88 216 ILE A C 1
ATOM 1754 O O . ILE A 1 216 ? 0.865 1.392 22.691 1.00 90.88 216 ILE A O 1
ATOM 1758 N N . PHE A 1 217 ? 0.016 3.311 21.860 1.00 86.75 217 PHE A N 1
ATOM 1759 C CA . PHE A 1 217 ? 0.898 4.229 22.567 1.00 86.75 217 PHE A CA 1
ATOM 1760 C C . PHE A 1 217 ? 0.014 5.155 23.389 1.00 86.75 217 PHE A C 1
ATOM 1762 O O . PHE A 1 217 ? -0.635 6.054 22.856 1.00 86.75 217 PHE A O 1
ATOM 1769 N N . THR A 1 218 ? -0.076 4.871 24.683 1.00 78.50 218 THR A N 1
ATOM 1770 C CA . THR A 1 218 ? -0.660 5.793 25.654 1.00 78.50 218 THR A CA 1
ATOM 1771 C C . THR A 1 218 ? 0.445 6.701 26.159 1.00 78.50 218 THR A C 1
ATOM 1773 O O . THR A 1 218 ? 1.409 6.202 26.737 1.00 78.50 218 THR A O 1
ATOM 1776 N N . GLU A 1 219 ? 0.300 7.999 25.920 1.00 56.06 219 GLU A N 1
ATOM 1777 C CA . GLU A 1 219 ? 0.927 9.025 26.759 1.00 56.06 219 GLU A CA 1
ATOM 1778 C C . GLU A 1 219 ? 0.127 9.185 28.057 1.00 56.06 219 GLU A C 1
ATOM 1780 O O . GLU A 1 219 ? -1.125 9.073 27.993 1.00 56.06 219 GLU A O 1
#

pLDDT: mean 86.82, std 11.82, range [47.62, 97.25]

Organism: Gymnopilus junonius (NCBI:txid109634)

Foldseek 3Di:
DVLLQLLPPDPSRDPVSVVLQLLQLPQADPVCPLPDSLLRDDPQQADGGGDLDDDRDPVSNVSVVVCVQQVKHQDFPAEDLVALFAGFLQRGVQFDPVLVVLLRDDPLNVLCCPQVVDTTLNSLVVLLCVCVPPQADQDQPRPDPSSVVCCDPNRVDNGSNVNNVSSVVSLVRHDLRSRSPNDDPVVVVVVPDDDPDPDPCPPRYQDDYNSSRIDTHHD

Radius of gyration: 19.38 Å; chains: 1; bounding box: 44×46×54 Å

Sequence (219 aa):
MWLKSYLNLGPTRPIWALVADALIATNQPTSERNVESEVKFNYFLQSWKTSQVGKIPRTIKGLLTTAKKFGLRPEGLIFSKEIRCSMPIWYHCEANPRLKRMINRTRASLCLRKQHKIKTVGEMEKVADCLNNPQHEDNEMCQCESCCEAGDIEIDCPRPHECFKRAKQILDTLPPKWHPKTLYPIEEEANNNEQNEIWFKKDMIINGNLGDTFRIFTE